Protein AF-A0A8J7XEN6-F1 (afdb_monomer)

Secondary structure (DSSP, 8-state):
----TTSS-HHHHHHHHHHHHHHSTTHHHHHHHHHHHHHHHHHHHHHHHH-S---HHHHHTHHHHHHHHHHHHHHHHHHHHHHHHHHTT--EEEEEEE-TT-GGGSEEEEEEEPTT-TTTT-HHHHHHHHHHHHHHHHHHHHHHHHHHHHTT-HHHHHHHHHHHHHHHHHHHS-SSSTT-HHHHHHHHH-EEEEEEEEEE-SSSEEEEEEEEEEEE-S-----EEEEES-EEEEEE-TTEEEEEETTEEEEEES-TT-SEEEEEEEEE-SSEEEEEETTS-EEEEETT-SB-

Structure (mmCIF, N/CA/C/O backbone):
data_AF-A0A8J7XEN6-F1
#
_entry.id   AF-A0A8J7XEN6-F1
#
loop_
_atom_site.group_PDB
_atom_site.id
_atom_site.type_symbol
_atom_site.label_atom_id
_atom_site.label_alt_id
_atom_site.label_comp_id
_atom_site.label_asym_id
_atom_site.label_entity_id
_atom_site.label_seq_id
_atom_site.pdbx_PDB_ins_code
_atom_site.Cartn_x
_atom_site.Cartn_y
_atom_site.Cartn_z
_atom_site.occupancy
_atom_site.B_iso_or_equiv
_atom_site.auth_seq_id
_atom_site.auth_comp_id
_atom_site.auth_asym_id
_atom_site.auth_atom_id
_atom_site.pdbx_PDB_model_num
ATOM 1 N N . MET A 1 1 ? -5.867 -8.235 -34.170 1.00 28.78 1 MET A N 1
ATOM 2 C CA . MET A 1 1 ? -6.145 -9.009 -32.941 1.00 28.78 1 MET A CA 1
ATOM 3 C C . MET A 1 1 ? -6.503 -8.029 -31.837 1.00 28.78 1 MET A C 1
ATOM 5 O O . MET A 1 1 ? -5.881 -6.978 -31.754 1.00 28.78 1 MET A O 1
ATOM 9 N N . ASN A 1 2 ? -7.580 -8.314 -31.103 1.00 24.89 2 ASN A N 1
ATOM 10 C CA . ASN A 1 2 ? -8.184 -7.427 -30.109 1.00 24.89 2 ASN A CA 1
ATOM 11 C C . ASN A 1 2 ? -7.253 -7.213 -28.908 1.00 24.89 2 ASN A C 1
ATOM 13 O O . ASN A 1 2 ? -6.760 -8.179 -28.338 1.00 24.89 2 ASN A O 1
ATOM 17 N N . TYR A 1 3 ? -7.074 -5.954 -28.507 1.00 29.08 3 TYR A N 1
ATOM 18 C CA . TYR A 1 3 ? -6.407 -5.564 -27.266 1.00 29.08 3 TYR A CA 1
ATOM 19 C C . TYR A 1 3 ? -7.085 -6.223 -26.063 1.00 29.08 3 TYR A C 1
ATOM 21 O O . TYR A 1 3 ? -8.196 -5.841 -25.687 1.00 29.08 3 TYR A O 1
ATOM 29 N N . THR A 1 4 ? -6.428 -7.174 -25.405 1.00 35.25 4 THR A N 1
ATOM 30 C CA . THR A 1 4 ? -6.918 -7.694 -24.127 1.00 35.25 4 THR A CA 1
ATOM 31 C C . THR A 1 4 ? -6.475 -6.802 -22.977 1.00 35.25 4 THR A C 1
ATOM 33 O O . THR A 1 4 ? -5.645 -7.172 -22.152 1.00 35.25 4 THR A O 1
ATOM 36 N N . ALA A 1 5 ? -7.204 -5.699 -22.808 1.00 33.25 5 ALA A N 1
ATOM 37 C CA . ALA A 1 5 ? -7.482 -5.090 -21.504 1.00 33.25 5 ALA A CA 1
ATOM 38 C C . ALA A 1 5 ? -8.292 -6.043 -20.573 1.00 33.25 5 ALA A C 1
ATOM 40 O O . ALA A 1 5 ? -9.168 -5.609 -19.824 1.00 33.25 5 ALA A O 1
ATOM 41 N N . GLY A 1 6 ? -8.044 -7.360 -20.640 1.00 39.09 6 GLY A N 1
ATOM 42 C CA . GLY A 1 6 ? -8.993 -8.413 -20.263 1.00 39.09 6 GLY A CA 1
ATOM 43 C C . GLY A 1 6 ? -8.400 -9.672 -19.623 1.00 39.09 6 GLY A C 1
ATOM 44 O O . GLY A 1 6 ? -9.152 -10.612 -19.393 1.00 39.09 6 GLY A O 1
ATOM 45 N N . LYS A 1 7 ? -7.102 -9.720 -19.288 1.00 53.97 7 LYS A N 1
ATOM 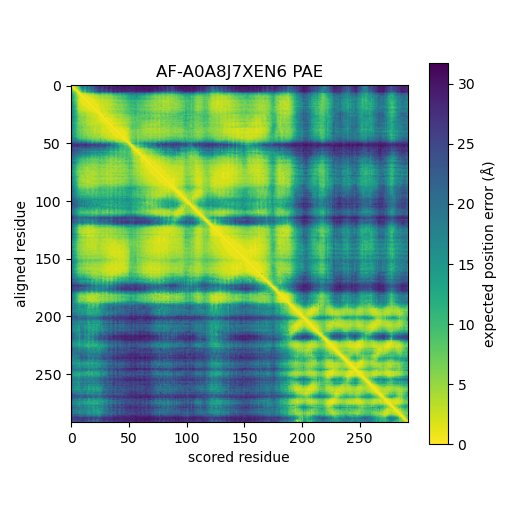46 C CA . LYS A 1 7 ? -6.521 -10.908 -18.624 1.00 53.97 7 LYS A CA 1
ATOM 47 C C . LYS A 1 7 ? -7.030 -11.104 -17.186 1.00 53.97 7 LYS A C 1
ATOM 49 O O . LYS A 1 7 ? -7.058 -12.226 -16.695 1.00 53.97 7 LYS A O 1
ATOM 54 N N . TYR A 1 8 ? -7.485 -10.031 -16.531 1.00 52.66 8 TYR A N 1
ATOM 55 C CA . TYR A 1 8 ? -7.981 -10.071 -15.156 1.00 52.66 8 TYR A CA 1
ATOM 56 C C . TYR A 1 8 ? -9.407 -9.519 -15.020 1.00 52.66 8 TYR A C 1
ATOM 58 O O . TYR A 1 8 ? -9.725 -8.472 -15.602 1.00 52.66 8 TYR A O 1
ATOM 66 N N . PRO A 1 9 ? -10.265 -10.158 -14.198 1.00 64.94 9 PRO A N 1
ATOM 67 C CA . PRO A 1 9 ? -11.570 -9.613 -13.836 1.00 64.94 9 PRO A CA 1
ATOM 68 C C . PRO A 1 9 ? -11.473 -8.167 -13.327 1.00 64.94 9 PRO A C 1
ATOM 70 O O . PRO A 1 9 ? -10.478 -7.778 -12.718 1.00 64.94 9 PRO A O 1
ATOM 73 N N . PHE A 1 10 ? -12.519 -7.359 -13.540 1.00 74.25 10 PHE A N 1
ATOM 74 C CA . PHE A 1 10 ? -12.544 -5.939 -13.144 1.00 74.25 10 PHE A CA 1
ATOM 75 C C . PHE A 1 10 ? -12.143 -5.703 -11.678 1.00 74.25 10 PHE A C 1
ATOM 77 O O . PHE A 1 10 ? -11.327 -4.832 -11.399 1.00 74.25 10 PHE A O 1
ATOM 84 N N . HIS A 1 11 ? -12.636 -6.529 -10.751 1.00 75.31 11 HIS A N 1
ATOM 85 C CA . HIS A 1 11 ? -12.302 -6.409 -9.331 1.00 75.31 11 HIS A CA 1
ATOM 86 C C . HIS A 1 11 ? -10.801 -6.594 -9.052 1.00 75.31 11 HIS A C 1
ATOM 88 O O . HIS A 1 11 ? -10.254 -5.892 -8.211 1.00 75.31 11 HIS A O 1
ATOM 94 N N . ILE A 1 12 ? -10.115 -7.477 -9.787 1.00 69.56 12 ILE A N 1
ATOM 95 C CA . ILE A 1 12 ? -8.664 -7.648 -9.658 1.00 69.56 12 ILE A CA 1
ATOM 96 C C . ILE A 1 12 ? -7.954 -6.382 -10.136 1.00 69.56 12 ILE A C 1
ATOM 98 O O . ILE A 1 12 ? -7.105 -5.875 -9.420 1.00 69.56 12 ILE A O 1
ATOM 102 N N . ARG A 1 13 ? -8.360 -5.798 -11.269 1.00 68.19 13 ARG A N 1
ATOM 103 C CA . ARG A 1 13 ? -7.800 -4.524 -11.768 1.00 68.19 13 ARG A CA 1
ATOM 104 C C . ARG A 1 13 ? -7.917 -3.378 -10.760 1.00 68.19 13 ARG A C 1
ATOM 106 O O . ARG A 1 13 ? -6.976 -2.609 -10.601 1.00 68.19 13 ARG A O 1
ATOM 113 N N . VAL A 1 14 ? -9.027 -3.304 -10.031 1.00 74.56 14 VAL A N 1
ATOM 114 C CA . VAL A 1 14 ? -9.198 -2.325 -8.946 1.00 74.56 14 VAL A CA 1
ATOM 115 C C . VAL A 1 14 ? -8.239 -2.602 -7.781 1.00 74.56 14 VAL A C 1
ATOM 117 O O . VAL A 1 14 ? -7.602 -1.675 -7.290 1.00 74.56 14 VAL A O 1
ATOM 120 N N . MET A 1 15 ? -8.079 -3.864 -7.365 1.00 76.81 15 MET A N 1
ATOM 121 C CA . MET A 1 15 ? -7.132 -4.235 -6.300 1.00 76.81 15 MET A CA 1
ATOM 122 C C . MET A 1 15 ? -5.687 -3.868 -6.653 1.00 76.81 15 MET A C 1
ATOM 124 O O . MET A 1 15 ? -4.944 -3.420 -5.786 1.00 76.81 15 MET A O 1
ATOM 128 N N . ILE A 1 16 ? -5.310 -4.023 -7.922 1.00 70.44 16 ILE A N 1
ATOM 129 C CA . ILE A 1 16 ? -3.993 -3.651 -8.450 1.00 70.44 16 ILE A CA 1
ATOM 130 C C . ILE A 1 16 ? -3.755 -2.154 -8.287 1.00 70.44 16 ILE A C 1
ATOM 132 O O . ILE A 1 16 ? -2.759 -1.753 -7.698 1.00 70.44 16 ILE A O 1
ATOM 136 N N . LEU A 1 17 ? -4.699 -1.334 -8.756 1.00 74.19 17 LEU A N 1
ATOM 137 C CA . LEU A 1 17 ? -4.600 0.119 -8.662 1.00 74.19 17 LEU A CA 1
ATOM 138 C C . LEU A 1 17 ? -4.467 0.582 -7.204 1.00 74.19 17 LEU A C 1
ATOM 140 O O . LEU A 1 17 ? -3.639 1.438 -6.898 1.00 74.19 17 LEU A O 1
ATOM 144 N N . ILE A 1 18 ? -5.252 -0.016 -6.301 1.00 77.06 18 ILE A N 1
ATOM 145 C CA . ILE A 1 18 ? -5.169 0.259 -4.862 1.00 77.06 18 ILE A CA 1
ATOM 146 C C . ILE A 1 18 ? -3.789 -0.137 -4.325 1.00 77.06 18 ILE A C 1
ATOM 148 O O . ILE A 1 18 ? -3.178 0.643 -3.601 1.00 77.06 18 ILE A O 1
ATOM 152 N N . ALA A 1 19 ? -3.279 -1.315 -4.691 1.00 74.44 19 ALA A N 1
ATOM 153 C CA . ALA A 1 19 ? -1.967 -1.780 -4.259 1.00 74.44 19 ALA A CA 1
ATOM 154 C C . ALA A 1 19 ? -0.842 -0.851 -4.729 1.00 74.44 19 ALA A C 1
ATOM 156 O O . ALA A 1 19 ? -0.047 -0.433 -3.893 1.00 74.44 19 ALA A O 1
ATOM 157 N N . SER A 1 20 ? -0.830 -0.453 -6.006 1.00 71.19 20 SER A N 1
ATOM 158 C CA . SER A 1 20 ? 0.141 0.500 -6.565 1.00 71.19 20 SER A CA 1
ATOM 159 C C . SER A 1 20 ? 0.095 1.859 -5.863 1.00 71.19 20 SER A C 1
ATOM 161 O O . SER A 1 20 ? 1.134 2.462 -5.597 1.00 71.19 20 SER A O 1
ATOM 163 N N . PHE A 1 21 ? -1.105 2.345 -5.532 1.00 73.44 21 PHE A N 1
ATOM 164 C CA . PHE A 1 21 ? -1.270 3.603 -4.807 1.00 73.44 21 PHE A CA 1
ATOM 165 C C . PHE A 1 21 ? -0.758 3.503 -3.363 1.00 73.44 21 PHE A C 1
ATOM 167 O O . PHE A 1 21 ? -0.025 4.376 -2.901 1.00 73.44 21 PHE A O 1
ATOM 174 N N . LEU A 1 22 ? -1.101 2.423 -2.655 1.00 71.94 22 LEU A N 1
ATOM 175 C CA . LEU A 1 22 ? -0.689 2.201 -1.266 1.00 71.94 22 LEU A CA 1
ATOM 176 C C . LEU A 1 22 ? 0.807 1.900 -1.127 1.00 71.94 22 LEU A C 1
ATOM 178 O O . LEU A 1 22 ? 1.404 2.298 -0.127 1.00 71.94 22 LEU A O 1
ATOM 182 N N . SER A 1 23 ? 1.418 1.226 -2.106 1.00 68.25 23 SER A N 1
ATOM 183 C CA . SER A 1 23 ? 2.850 0.918 -2.101 1.00 68.25 23 SER A CA 1
ATOM 184 C C . SER A 1 23 ? 3.728 2.105 -2.490 1.00 68.25 23 SER A C 1
ATOM 186 O O . SER A 1 23 ? 4.937 2.073 -2.264 1.00 68.25 23 SER A O 1
ATOM 188 N N . HIS A 1 24 ? 3.152 3.161 -3.070 1.00 67.81 24 HIS A N 1
ATOM 189 C CA . HIS A 1 24 ? 3.907 4.350 -3.436 1.00 67.81 24 HIS A CA 1
ATOM 190 C C . HIS A 1 24 ? 4.358 5.117 -2.176 1.00 67.81 24 HIS A C 1
ATOM 192 O O . HIS A 1 24 ? 3.522 5.455 -1.330 1.00 67.81 24 HIS A O 1
ATOM 198 N N . PRO A 1 25 ? 5.646 5.491 -2.048 1.00 61.53 25 PRO A N 1
ATOM 199 C CA . PRO A 1 25 ? 6.197 6.068 -0.816 1.00 61.53 25 PRO A CA 1
ATOM 200 C C . PRO A 1 25 ? 5.550 7.400 -0.418 1.00 61.53 25 PRO A C 1
ATOM 202 O O . PRO A 1 25 ? 5.494 7.727 0.767 1.00 61.53 25 PRO A O 1
ATOM 205 N N . VAL A 1 26 ? 5.058 8.170 -1.392 1.00 69.19 26 VAL A N 1
ATOM 206 C CA . VAL A 1 26 ? 4.361 9.444 -1.150 1.00 69.19 26 VAL A CA 1
ATOM 207 C C . VAL A 1 26 ? 2.870 9.223 -0.873 1.00 69.19 26 VAL A C 1
ATOM 209 O O . VAL A 1 26 ? 2.361 9.690 0.144 1.00 69.19 26 VAL A O 1
ATOM 212 N N . TYR A 1 27 ? 2.164 8.490 -1.740 1.00 70.62 27 TYR A N 1
ATOM 213 C CA . TYR A 1 27 ? 0.709 8.341 -1.662 1.00 70.62 27 TYR A CA 1
ATOM 214 C C . TYR A 1 27 ? 0.273 7.439 -0.504 1.00 70.62 27 TYR A C 1
ATOM 216 O O . TYR A 1 27 ? -0.699 7.758 0.183 1.00 70.62 27 TYR A O 1
ATOM 224 N N . GLY A 1 28 ? 1.032 6.380 -0.202 1.00 70.38 28 GLY A N 1
ATOM 225 C CA . GLY A 1 28 ? 0.811 5.548 0.981 1.00 70.38 28 GLY A CA 1
ATOM 226 C C . GLY A 1 28 ? 0.937 6.353 2.280 1.00 70.38 28 GLY A C 1
ATOM 227 O O . GLY A 1 28 ? 0.066 6.274 3.150 1.00 70.38 28 GLY A O 1
ATOM 228 N N . LYS A 1 29 ? 1.957 7.221 2.380 1.00 69.44 29 LYS A N 1
ATOM 229 C CA . LYS A 1 29 ? 2.122 8.138 3.523 1.00 69.44 29 LYS A CA 1
ATOM 230 C C . LYS A 1 29 ? 0.986 9.152 3.615 1.00 69.44 29 LYS A C 1
ATOM 232 O O . LYS A 1 29 ? 0.424 9.314 4.695 1.00 69.44 29 LYS A O 1
ATOM 237 N N . ALA A 1 30 ? 0.629 9.800 2.505 1.00 76.06 30 ALA A N 1
ATOM 238 C CA . ALA A 1 30 ? -0.476 10.757 2.460 1.00 76.06 30 ALA A CA 1
ATOM 239 C C . ALA A 1 30 ? -1.800 10.114 2.906 1.00 76.06 30 ALA A C 1
ATOM 241 O O . ALA A 1 30 ? -2.519 10.682 3.725 1.00 76.06 30 ALA A O 1
ATOM 242 N N . THR A 1 31 ? -2.076 8.891 2.446 1.00 80.06 31 THR A N 1
ATOM 243 C CA . THR A 1 31 ? -3.252 8.114 2.864 1.00 80.06 31 THR A CA 1
ATOM 244 C C . THR A 1 31 ? -3.238 7.849 4.366 1.00 80.06 31 THR A C 1
ATOM 246 O O . THR A 1 31 ? -4.235 8.097 5.037 1.00 80.06 31 THR A O 1
ATOM 249 N N . GLY A 1 32 ? -2.099 7.414 4.919 1.00 74.56 32 GLY A N 1
ATOM 250 C CA . GLY A 1 32 ? -1.947 7.217 6.363 1.00 74.56 32 GLY A CA 1
ATOM 251 C C . GLY A 1 32 ? -2.201 8.495 7.170 1.00 74.56 32 GLY A C 1
ATOM 252 O O . GLY A 1 32 ? -2.937 8.468 8.155 1.00 74.56 32 GLY A O 1
ATOM 253 N N . VAL A 1 33 ? -1.668 9.633 6.711 1.00 81.00 33 VAL A N 1
ATOM 254 C CA . VAL A 1 33 ? -1.898 10.942 7.344 1.00 81.00 33 VAL A CA 1
ATOM 255 C C . VAL A 1 33 ? -3.375 11.323 7.311 1.00 81.00 33 VAL A C 1
ATOM 257 O O . VAL A 1 33 ? -3.893 11.785 8.322 1.00 81.00 33 VAL A O 1
ATOM 260 N N . LEU A 1 34 ? -4.077 11.100 6.199 1.00 84.94 34 LEU A N 1
ATOM 261 C CA . LEU A 1 34 ? -5.511 11.393 6.097 1.00 84.94 34 LEU A CA 1
ATOM 262 C C . LEU A 1 34 ? -6.348 10.506 7.029 1.00 84.94 34 LEU A C 1
ATOM 264 O O . LEU A 1 34 ? -7.201 11.020 7.757 1.00 84.94 34 LEU A O 1
ATOM 268 N N . LEU A 1 35 ? -6.063 9.199 7.055 1.00 84.19 35 LEU A N 1
ATOM 269 C CA . LEU A 1 35 ? -6.773 8.218 7.886 1.00 84.19 35 LEU A CA 1
ATOM 270 C C . LEU A 1 35 ? -6.621 8.478 9.391 1.00 84.19 35 LEU A C 1
ATOM 272 O O . LEU A 1 35 ? -7.474 8.057 10.171 1.00 84.19 35 LEU A O 1
ATOM 276 N N . MET A 1 36 ? -5.568 9.183 9.808 1.00 85.56 36 MET A N 1
ATOM 277 C CA . MET A 1 36 ? -5.379 9.616 11.196 1.00 85.56 36 MET A CA 1
ATOM 278 C C . MET A 1 36 ? -5.836 11.051 11.450 1.00 85.56 36 MET A C 1
ATOM 280 O O . MET A 1 36 ? -6.483 11.328 12.460 1.00 85.56 36 MET A O 1
ATOM 284 N N . GLY A 1 37 ? -5.493 11.966 10.546 1.00 83.19 37 GLY A N 1
ATOM 285 C CA . GLY A 1 37 ? -5.682 13.401 10.712 1.00 83.19 37 GLY A CA 1
ATOM 286 C C . GLY A 1 37 ? -7.151 13.803 10.745 1.00 83.19 37 GLY A C 1
ATOM 287 O O . GLY A 1 37 ? -7.520 14.659 11.551 1.00 83.19 37 GLY A O 1
ATOM 288 N N . ILE A 1 38 ? -8.003 13.158 9.939 1.00 88.69 38 ILE A N 1
ATOM 289 C CA . ILE A 1 38 ? -9.445 13.438 9.936 1.00 88.69 38 ILE A CA 1
ATOM 290 C C . ILE A 1 38 ? -10.084 13.001 11.268 1.00 88.69 38 ILE A C 1
ATOM 292 O O . ILE A 1 38 ? -10.643 13.869 11.943 1.00 88.69 38 ILE A O 1
ATOM 296 N N . PRO A 1 39 ? -9.965 11.734 11.726 1.00 87.38 39 PRO A N 1
ATOM 297 C CA . PRO A 1 39 ? -10.495 11.340 13.032 1.00 87.38 39 PRO A CA 1
ATOM 298 C C . PRO A 1 39 ? -9.934 12.148 14.201 1.00 87.38 39 PRO A C 1
ATOM 300 O O . PRO A 1 39 ? -10.686 12.502 15.107 1.00 87.38 39 PRO A O 1
ATOM 303 N N . LEU A 1 40 ? -8.639 12.487 14.171 1.00 86.81 40 LEU A N 1
ATOM 304 C CA . LEU A 1 40 ? -8.020 13.327 15.195 1.00 86.81 40 LEU A CA 1
ATOM 305 C C . LEU A 1 40 ? -8.653 14.722 15.229 1.00 86.81 40 LEU A C 1
ATOM 307 O O . LEU A 1 40 ? -9.001 15.207 16.301 1.00 86.81 40 LEU A O 1
ATOM 311 N N . SER A 1 41 ? -8.849 15.345 14.066 1.00 87.75 41 SER A N 1
ATOM 312 C CA . SER A 1 41 ? -9.494 16.659 13.956 1.00 87.75 41 SER A CA 1
ATOM 313 C C . SER A 1 41 ? -10.928 16.630 14.489 1.00 87.75 41 SER A C 1
ATOM 315 O O . SER A 1 41 ? 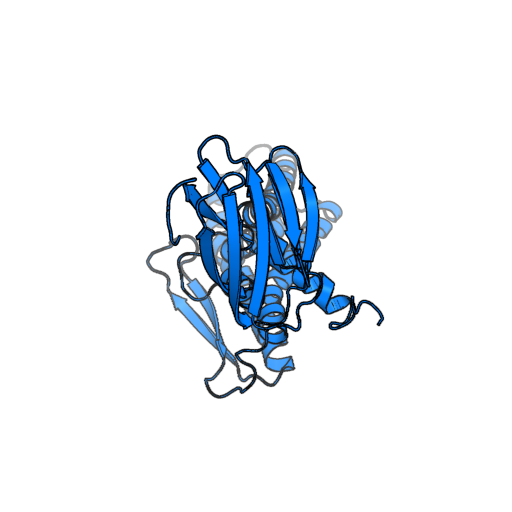-11.307 17.498 15.275 1.00 87.75 41 SER A O 1
ATOM 317 N N . VAL A 1 42 ? -11.706 15.602 14.127 1.00 84.62 42 VAL A N 1
ATOM 318 C CA . VAL A 1 42 ? -13.080 15.421 14.626 1.00 84.62 42 VAL A CA 1
ATOM 319 C C . VAL A 1 42 ? -13.084 15.199 16.139 1.00 84.62 42 VAL A C 1
ATOM 321 O O . VAL A 1 42 ? -13.862 15.833 16.849 1.00 84.62 42 VAL A O 1
ATOM 324 N N . MET A 1 43 ? -12.184 14.358 16.652 1.00 84.31 43 MET A N 1
ATOM 325 C CA . MET A 1 43 ? -12.041 14.112 18.085 1.00 84.31 43 MET A CA 1
ATOM 326 C C . MET A 1 43 ? -11.689 15.397 18.845 1.00 84.31 43 MET A C 1
ATOM 328 O O . MET A 1 43 ? -12.332 15.698 19.845 1.00 84.31 43 MET A O 1
ATOM 332 N N . LEU A 1 44 ? -10.698 16.167 18.381 1.00 83.12 44 LEU A N 1
ATOM 333 C CA . LEU A 1 44 ? -10.287 17.421 19.020 1.00 83.12 44 LEU A CA 1
ATOM 334 C C . LEU A 1 44 ? -11.421 18.444 19.017 1.00 83.12 44 LEU A C 1
ATOM 336 O O . LEU A 1 44 ? -11.687 19.051 20.052 1.00 83.12 44 LEU A O 1
ATOM 340 N N . PHE A 1 45 ? -12.131 18.585 17.896 1.00 84.44 45 PHE A N 1
ATOM 341 C CA . PHE A 1 45 ? -13.307 19.445 17.818 1.00 84.44 45 PHE A CA 1
ATOM 342 C C . PHE A 1 45 ? -14.369 19.031 18.843 1.00 84.44 45 PHE A C 1
ATOM 344 O O . PHE A 1 45 ? -14.836 19.877 19.606 1.00 84.44 45 PHE A O 1
ATOM 351 N N . GLN A 1 46 ? -14.699 17.737 18.915 1.00 80.38 46 GLN A N 1
ATOM 352 C CA . GLN A 1 46 ? -15.677 17.190 19.862 1.00 80.38 46 GLN A CA 1
ATOM 353 C C . GLN A 1 46 ? -15.234 17.358 21.323 1.00 80.38 46 GLN A C 1
ATOM 355 O O . GLN A 1 46 ? -16.054 17.679 22.178 1.00 80.38 46 GLN A O 1
ATOM 360 N N . ILE A 1 47 ? -13.943 17.195 21.628 1.00 75.19 47 ILE A N 1
ATOM 361 C CA . ILE A 1 47 ? -13.393 17.414 22.975 1.00 75.19 47 ILE A CA 1
ATOM 362 C C . ILE A 1 47 ? -13.493 18.891 23.367 1.00 75.19 47 ILE A C 1
ATOM 364 O O . ILE A 1 47 ? -13.985 19.192 24.454 1.00 75.19 47 ILE A O 1
ATOM 368 N N . VAL A 1 48 ? -13.064 19.806 22.491 1.00 74.50 48 VAL A N 1
ATOM 369 C CA . VAL A 1 48 ? -13.101 21.259 22.743 1.00 74.50 48 VAL A CA 1
ATOM 370 C C . VAL A 1 48 ? -14.534 21.749 22.932 1.00 74.50 48 VAL A C 1
ATOM 372 O O . VAL A 1 48 ? -14.794 22.560 23.814 1.00 74.50 48 VAL A O 1
ATOM 375 N N . SER A 1 49 ? -15.479 21.226 22.153 1.00 72.75 49 SER A N 1
ATOM 376 C CA . SER A 1 49 ? -16.896 21.576 22.293 1.00 72.75 49 SER A CA 1
ATOM 377 C C . SER A 1 49 ? -17.571 20.945 23.519 1.00 72.75 49 SER A C 1
ATOM 379 O O . SER A 1 49 ? -18.620 21.430 23.936 1.00 72.75 49 SER A O 1
ATOM 381 N N . SER A 1 50 ? -16.970 19.919 24.136 1.00 65.88 50 SER A N 1
ATOM 382 C CA . SER A 1 50 ? -17.568 19.184 25.264 1.00 65.88 50 SER A CA 1
ATOM 383 C C . SER A 1 50 ? -16.971 19.504 26.641 1.00 65.88 50 SER A C 1
ATOM 385 O O . SER A 1 50 ? -17.592 19.166 27.649 1.00 65.88 50 SER A O 1
ATOM 387 N N . PHE A 1 51 ? -15.787 20.125 26.737 1.00 60.06 51 PHE A N 1
ATOM 388 C CA . PHE A 1 51 ? -15.104 20.330 28.024 1.00 60.06 51 PHE A CA 1
ATOM 389 C C . PHE A 1 51 ? -14.622 21.766 28.250 1.00 60.06 51 PHE A C 1
ATOM 391 O O . PHE A 1 51 ? -13.870 22.319 27.458 1.00 60.06 51 PHE A O 1
ATOM 398 N N . SER A 1 52 ? -14.952 22.318 29.421 1.00 53.34 52 SER A N 1
ATOM 399 C CA . SER A 1 52 ? -14.415 23.584 29.936 1.00 53.34 52 SER A CA 1
ATOM 400 C C . SER A 1 52 ? -13.098 23.433 30.719 1.00 53.34 52 SER A C 1
ATOM 402 O O . SER A 1 52 ? -12.470 24.439 31.030 1.00 53.34 52 SER A O 1
ATOM 404 N N . THR A 1 53 ? -12.638 22.210 31.035 1.00 53.56 53 THR A N 1
ATOM 405 C CA . THR A 1 53 ? -11.253 21.894 31.475 1.00 53.56 53 THR A CA 1
ATOM 406 C C . THR A 1 53 ? -11.063 20.371 31.630 1.00 53.56 53 THR A C 1
ATOM 408 O O . THR A 1 53 ? -11.812 19.736 32.377 1.00 53.56 53 THR A O 1
ATOM 411 N N . PRO A 1 54 ? -10.082 19.732 30.965 1.00 56.53 54 PRO A N 1
ATOM 412 C CA . PRO A 1 54 ? -9.786 18.316 31.189 1.00 56.53 54 PRO A CA 1
ATOM 413 C C . PRO A 1 54 ? -8.980 18.114 32.486 1.00 56.53 54 PRO A C 1
ATOM 415 O O . PRO A 1 54 ? -7.930 18.723 32.676 1.00 56.53 54 PRO A O 1
ATOM 418 N N . SER A 1 55 ? -9.446 17.241 33.388 1.00 61.91 55 SER A N 1
ATOM 419 C CA . SER A 1 55 ? -8.715 16.889 34.615 1.00 61.91 55 SER A CA 1
ATOM 420 C C . SER A 1 55 ? -7.559 15.917 34.329 1.00 61.91 55 SER A C 1
ATOM 422 O O . SER A 1 55 ? -7.715 14.966 33.563 1.00 61.91 55 SER A O 1
ATOM 424 N N . LEU A 1 56 ? -6.412 16.101 34.997 1.00 59.00 56 LEU A N 1
ATOM 425 C CA . LEU A 1 56 ? -5.198 15.274 34.845 1.00 59.00 56 LEU A CA 1
ATOM 426 C C . LEU A 1 56 ? -5.461 13.761 35.005 1.00 59.00 56 LEU A C 1
ATOM 428 O O . LEU A 1 56 ? -4.888 12.940 34.295 1.00 59.00 56 LEU A O 1
ATOM 432 N N . SER A 1 57 ? -6.388 13.385 35.890 1.00 61.88 57 SER A N 1
ATOM 433 C CA . SER A 1 57 ? -6.810 11.994 36.107 1.00 61.88 57 SER A CA 1
ATOM 434 C C . SER A 1 57 ? -7.454 11.337 34.878 1.00 61.88 57 SER A C 1
ATOM 436 O O . SER A 1 57 ? -7.276 10.141 34.663 1.00 61.88 57 SER A O 1
ATOM 438 N N . ARG A 1 58 ? -8.165 12.103 34.039 1.00 62.91 58 ARG A N 1
ATOM 439 C CA . ARG A 1 58 ? -8.774 11.598 32.794 1.00 62.91 58 ARG A CA 1
ATOM 440 C C . ARG A 1 58 ? -7.728 11.396 31.700 1.00 62.91 58 ARG A C 1
ATOM 442 O O . ARG A 1 58 ? -7.859 10.463 30.920 1.00 62.91 58 ARG A O 1
ATOM 449 N N . LEU A 1 59 ? -6.673 12.213 31.695 1.00 61.38 59 LEU A N 1
ATOM 450 C CA . LEU A 1 59 ? -5.512 12.069 30.808 1.00 61.38 59 LEU A CA 1
ATOM 451 C C . LEU A 1 59 ? -4.716 10.787 31.096 1.00 61.38 59 LEU A C 1
ATOM 453 O O . LEU A 1 59 ? -4.289 10.115 30.164 1.00 61.38 59 LEU A O 1
ATOM 457 N N . LEU A 1 60 ? -4.572 10.395 32.365 1.00 63.53 60 LEU A N 1
ATOM 458 C CA . LEU A 1 60 ? -3.849 9.169 32.734 1.00 63.53 60 LEU A CA 1
ATOM 459 C C . LEU A 1 60 ? -4.572 7.880 32.307 1.00 63.53 60 LEU A C 1
ATOM 461 O O . LEU A 1 60 ? -3.914 6.886 32.008 1.00 63.53 60 LEU A O 1
ATOM 465 N N . LEU A 1 61 ? -5.906 7.898 32.211 1.00 69.69 61 LEU A N 1
ATOM 466 C CA . LEU A 1 61 ? -6.693 6.776 31.682 1.00 69.69 61 LEU A CA 1
ATOM 467 C C . LEU A 1 61 ? -6.585 6.634 30.156 1.00 69.69 61 LEU A C 1
ATOM 469 O O . LEU A 1 61 ? -6.886 5.563 29.632 1.00 69.69 61 LEU A O 1
ATOM 473 N N . VAL A 1 62 ? -6.129 7.669 29.441 1.00 70.25 62 VAL A N 1
ATOM 474 C CA . VAL A 1 62 ? -5.955 7.610 27.982 1.00 70.25 62 VAL A CA 1
ATOM 475 C C . VAL A 1 62 ? -4.920 6.556 27.621 1.00 70.25 62 VAL A C 1
ATOM 477 O O . VAL A 1 62 ? -5.201 5.738 26.762 1.00 70.25 62 VAL A O 1
ATOM 480 N N . ILE A 1 63 ? -3.789 6.499 28.330 1.00 71.25 63 ILE A N 1
ATOM 481 C CA . ILE A 1 63 ? -2.663 5.605 28.019 1.00 71.25 63 ILE A CA 1
ATOM 482 C C . ILE A 1 63 ? -3.079 4.119 27.949 1.00 71.25 63 ILE A C 1
ATOM 484 O O . ILE A 1 63 ? -2.898 3.515 26.890 1.00 71.25 63 ILE A O 1
ATOM 488 N N . PRO A 1 64 ? -3.659 3.495 28.998 1.00 76.12 64 PRO A N 1
ATOM 489 C CA . PRO A 1 64 ? -4.059 2.087 28.924 1.00 76.12 64 PRO A CA 1
ATOM 490 C C . PRO A 1 64 ? -5.153 1.840 27.876 1.00 76.12 64 PRO A C 1
ATOM 492 O O . PRO A 1 64 ? -5.149 0.798 27.223 1.00 76.12 64 PRO A O 1
ATOM 495 N N . VAL A 1 65 ? -6.052 2.807 27.655 1.00 76.56 65 VAL A N 1
ATOM 496 C CA . VAL A 1 65 ? -7.086 2.714 26.614 1.00 76.56 65 VAL A CA 1
ATOM 497 C C . VAL A 1 65 ? -6.472 2.832 25.211 1.00 76.56 65 VAL A C 1
ATOM 499 O O . VAL A 1 65 ? -6.904 2.124 24.304 1.00 76.56 65 VAL A O 1
ATOM 502 N N . THR A 1 66 ? -5.436 3.658 25.017 1.00 79.25 66 THR A N 1
ATOM 503 C CA . THR A 1 66 ? -4.642 3.723 23.779 1.00 79.25 66 THR A CA 1
ATOM 504 C C . THR A 1 66 ? -4.003 2.379 23.496 1.00 79.25 66 THR A C 1
ATOM 506 O O . THR A 1 66 ? -4.215 1.836 22.419 1.00 79.25 66 THR A O 1
ATOM 509 N N . TYR A 1 67 ? -3.275 1.810 24.459 1.00 77.25 67 TYR A N 1
ATOM 510 C CA . TYR A 1 67 ? -2.600 0.527 24.261 1.00 77.25 67 TYR A CA 1
ATOM 511 C C . TYR A 1 67 ? -3.590 -0.608 23.987 1.00 77.25 67 TYR A C 1
ATOM 513 O O . TYR A 1 67 ? -3.387 -1.373 23.046 1.00 77.25 67 TYR A O 1
ATOM 521 N N . GLY A 1 68 ? -4.691 -0.686 24.744 1.00 80.81 68 GLY A N 1
ATOM 522 C CA . GLY A 1 68 ? -5.745 -1.673 24.496 1.00 80.81 68 GLY A CA 1
ATOM 523 C C . GLY A 1 68 ? -6.399 -1.505 23.121 1.00 80.81 68 GLY A C 1
ATOM 524 O O . GLY A 1 68 ? -6.631 -2.488 22.419 1.00 80.81 68 GLY A O 1
ATOM 525 N N . GLY A 1 69 ? -6.645 -0.263 22.700 1.00 80.94 69 GLY A N 1
ATOM 526 C CA . GLY A 1 69 ? -7.222 0.045 21.394 1.00 80.94 69 GLY A CA 1
ATOM 527 C C . GLY A 1 69 ? -6.276 -0.222 20.220 1.00 80.94 69 GLY A C 1
ATOM 528 O O . GLY A 1 69 ? -6.716 -0.762 19.208 1.00 80.94 69 GLY A O 1
ATOM 529 N N . LEU A 1 70 ? -4.981 0.082 20.360 1.00 78.19 70 LEU A N 1
ATOM 530 C CA . LEU A 1 70 ? -3.950 -0.259 19.372 1.00 78.19 70 LEU A CA 1
ATOM 531 C C . LEU A 1 70 ? -3.794 -1.773 19.231 1.00 78.19 70 LEU A C 1
ATOM 533 O O . LEU A 1 70 ? -3.737 -2.279 18.113 1.00 78.19 70 LEU A O 1
ATOM 537 N N . PHE A 1 71 ? -3.791 -2.500 20.351 1.00 80.75 71 PHE A N 1
ATOM 538 C CA . PHE A 1 71 ? -3.762 -3.959 20.339 1.00 80.75 71 PHE A CA 1
ATOM 539 C C . PHE A 1 71 ? -4.993 -4.539 19.634 1.00 80.75 71 PHE A C 1
ATOM 541 O O . PHE A 1 71 ? -4.859 -5.421 18.790 1.00 80.75 71 PHE A O 1
ATOM 548 N N . LEU A 1 72 ? -6.189 -4.017 19.928 1.00 83.56 72 LEU A N 1
ATOM 549 C CA . LEU A 1 72 ? -7.420 -4.438 19.262 1.00 83.56 72 LEU A CA 1
ATOM 550 C C . LEU A 1 72 ? -7.398 -4.122 17.757 1.00 83.56 72 LEU A C 1
ATOM 552 O O . LEU A 1 72 ? -7.826 -4.953 16.960 1.00 83.56 72 LEU A O 1
ATOM 556 N N . ALA A 1 73 ? -6.881 -2.958 17.356 1.00 81.31 73 ALA A N 1
ATOM 557 C CA . ALA A 1 73 ? -6.712 -2.602 15.947 1.00 81.31 73 ALA A CA 1
ATOM 558 C C . ALA A 1 73 ? -5.753 -3.567 15.230 1.00 81.31 73 ALA A C 1
ATOM 560 O O . ALA A 1 73 ? -6.090 -4.097 14.175 1.00 81.31 73 ALA A O 1
ATOM 561 N N . ALA A 1 74 ? -4.597 -3.863 15.832 1.00 78.62 74 ALA A N 1
ATOM 562 C CA . ALA A 1 74 ? -3.648 -4.839 15.297 1.00 78.62 74 ALA A CA 1
ATOM 563 C C . ALA A 1 74 ? -4.249 -6.256 15.235 1.00 78.62 74 ALA A C 1
ATOM 565 O O . ALA A 1 74 ? -4.050 -6.972 14.258 1.00 78.62 74 ALA A O 1
ATOM 566 N N . PHE A 1 75 ? -5.040 -6.651 16.238 1.00 83.69 75 PHE A N 1
ATOM 567 C CA . PHE A 1 75 ? -5.745 -7.934 16.242 1.00 83.69 75 PHE A CA 1
ATOM 568 C C . PHE A 1 75 ? -6.718 -8.055 15.072 1.00 83.69 75 PHE A C 1
ATOM 570 O O . PHE A 1 75 ? -6.685 -9.039 14.339 1.00 83.69 75 PHE A O 1
ATOM 577 N N . LEU A 1 76 ? -7.593 -7.061 14.897 1.00 86.94 76 LEU A N 1
ATOM 578 C CA . LEU A 1 76 ? -8.618 -7.080 13.854 1.00 86.94 76 LEU A CA 1
ATOM 579 C C . LEU A 1 76 ? -8.001 -7.009 12.454 1.00 86.94 76 LEU A C 1
ATOM 581 O O . LEU A 1 76 ? -8.445 -7.734 11.564 1.00 86.94 76 LEU A O 1
ATOM 585 N N . HIS A 1 77 ? -6.941 -6.216 12.289 1.00 86.06 77 HIS A N 1
ATOM 586 C CA . HIS A 1 77 ? -6.116 -6.192 11.085 1.00 86.06 77 HIS A CA 1
ATOM 587 C C . HIS A 1 77 ? -5.616 -7.598 10.715 1.00 86.06 77 HIS A C 1
ATOM 589 O O . HIS A 1 77 ? -5.877 -8.092 9.618 1.00 86.06 77 HIS A O 1
ATOM 595 N N . GLU A 1 78 ? -4.967 -8.285 11.658 1.00 83.19 78 GLU A N 1
ATOM 596 C CA . GLU A 1 78 ? -4.446 -9.638 11.445 1.00 83.19 78 GLU A CA 1
ATOM 597 C C . GLU A 1 78 ? -5.553 -10.673 11.224 1.00 83.19 78 GLU A C 1
ATOM 599 O O . GLU A 1 78 ? -5.409 -11.575 10.398 1.00 83.19 78 GLU A O 1
ATOM 604 N N . MET A 1 79 ? -6.704 -10.534 11.890 1.00 84.50 79 MET A N 1
ATOM 605 C CA . MET A 1 79 ? -7.867 -11.383 11.615 1.00 84.50 79 MET A CA 1
ATOM 606 C C . MET A 1 79 ? -8.362 -11.226 10.171 1.00 84.50 79 MET A C 1
ATOM 608 O O . MET A 1 79 ? -8.793 -12.216 9.575 1.00 84.50 79 MET A O 1
ATOM 612 N N . GLY A 1 80 ? -8.248 -10.033 9.579 1.00 86.19 80 GLY A N 1
ATOM 613 C CA . GLY A 1 80 ? -8.508 -9.811 8.154 1.00 86.19 80 GLY A CA 1
ATOM 614 C C . GLY A 1 80 ? -7.652 -10.714 7.265 1.00 86.19 80 GLY A C 1
ATOM 615 O O . GLY A 1 80 ? -8.184 -11.423 6.404 1.00 86.19 80 GLY A O 1
ATOM 616 N N . HIS A 1 81 ? -6.346 -10.763 7.539 1.00 84.62 81 HIS A N 1
ATOM 617 C CA . HIS A 1 81 ? -5.409 -11.666 6.862 1.00 84.62 81 HIS A CA 1
ATOM 618 C C . HIS A 1 81 ? -5.783 -13.133 7.065 1.00 84.62 81 HIS A C 1
ATOM 620 O O . HIS A 1 81 ? -5.880 -13.885 6.094 1.00 84.62 81 HIS A O 1
ATOM 626 N N . VAL A 1 82 ? -6.069 -13.546 8.304 1.00 85.50 82 VAL A N 1
ATOM 627 C CA . VAL A 1 82 ? -6.472 -14.925 8.630 1.00 85.50 82 VAL A CA 1
ATOM 628 C C . VAL A 1 82 ? -7.701 -15.363 7.834 1.00 85.50 82 VAL A C 1
ATOM 630 O O . VAL A 1 82 ? -7.699 -16.461 7.273 1.00 85.50 82 VAL A O 1
ATOM 633 N N . VAL A 1 83 ? -8.746 -14.533 7.778 1.00 87.69 83 VAL A N 1
ATOM 634 C CA . VAL A 1 83 ? -10.002 -14.862 7.084 1.00 87.69 83 VAL A CA 1
ATOM 635 C C . VAL A 1 83 ? -9.754 -15.090 5.596 1.00 87.69 83 VAL A C 1
ATOM 637 O O . VAL A 1 83 ? -10.178 -16.112 5.050 1.00 87.69 83 VAL A O 1
ATOM 640 N N . VAL A 1 84 ? -9.025 -14.184 4.943 1.00 86.62 84 VAL A N 1
ATOM 641 C CA . VAL A 1 84 ? -8.741 -14.294 3.507 1.00 86.62 84 VAL A CA 1
ATOM 642 C C . VAL A 1 84 ? -7.835 -15.486 3.209 1.00 86.62 84 VAL A C 1
ATOM 644 O O . VAL A 1 84 ? -8.143 -16.269 2.309 1.00 86.62 84 VAL A O 1
ATOM 647 N N . LEU A 1 85 ? -6.784 -15.700 3.998 1.00 83.12 85 LEU A N 1
ATOM 648 C CA . LEU A 1 85 ? -5.877 -16.836 3.827 1.00 83.12 85 LEU A CA 1
ATOM 649 C C . LEU A 1 85 ? -6.596 -18.182 4.008 1.00 83.12 85 LEU A C 1
ATOM 651 O O . LEU A 1 85 ? -6.437 -19.081 3.182 1.00 83.12 85 LEU A O 1
ATOM 655 N N . ARG A 1 86 ? -7.454 -18.317 5.028 1.00 85.19 86 ARG A N 1
ATOM 656 C CA . ARG A 1 86 ? -8.260 -19.534 5.230 1.00 85.19 86 ARG A CA 1
ATOM 657 C C . ARG A 1 86 ? -9.262 -19.762 4.103 1.00 85.19 86 ARG A C 1
ATOM 659 O O . ARG A 1 86 ? -9.452 -20.904 3.696 1.00 85.19 86 ARG A O 1
ATOM 666 N N . SER A 1 87 ? -9.856 -18.697 3.556 1.00 85.75 87 SER A N 1
ATOM 667 C CA . SER A 1 87 ? -10.755 -18.799 2.393 1.00 85.75 87 SER A CA 1
ATOM 668 C C . SER A 1 87 ? -10.056 -19.333 1.134 1.00 85.75 87 SER A C 1
ATOM 670 O O . SER A 1 87 ? -10.710 -19.856 0.236 1.00 85.75 87 SER A O 1
ATOM 672 N N . MET A 1 88 ? -8.724 -19.241 1.085 1.00 80.75 88 MET A N 1
ATOM 673 C CA . MET A 1 88 ? -7.877 -19.763 0.009 1.00 80.75 88 MET A CA 1
ATOM 674 C C . MET A 1 88 ? -7.289 -21.147 0.308 1.00 80.75 88 MET A C 1
ATOM 676 O O . MET A 1 88 ? -6.437 -21.615 -0.444 1.00 80.75 88 MET A O 1
ATOM 680 N N . GLY A 1 89 ? -7.711 -21.795 1.399 1.00 80.44 89 GLY A N 1
ATOM 681 C CA . GLY A 1 89 ? -7.222 -23.115 1.804 1.00 80.44 89 GLY A CA 1
ATOM 682 C C . GLY A 1 89 ? -5.942 -23.098 2.644 1.00 80.44 89 GLY A C 1
ATOM 683 O O . GLY A 1 89 ? -5.466 -24.160 3.045 1.00 80.44 89 GLY A O 1
ATOM 684 N N . CYS A 1 90 ? -5.392 -21.925 2.972 1.00 79.25 90 CYS A N 1
ATOM 685 C CA . CYS A 1 90 ? -4.158 -21.846 3.745 1.00 79.25 90 CYS A CA 1
ATOM 686 C C . CYS A 1 90 ? -4.393 -22.149 5.229 1.00 79.25 90 CYS A C 1
ATOM 688 O O . CYS A 1 90 ? -5.299 -21.606 5.869 1.00 79.25 90 CYS A O 1
ATOM 690 N N . LYS A 1 91 ? -3.508 -22.964 5.812 1.00 81.62 91 LYS A N 1
ATOM 691 C CA . LYS A 1 91 ? -3.407 -23.113 7.266 1.00 81.62 91 LYS A CA 1
ATOM 692 C C . LYS A 1 91 ? -2.625 -21.929 7.824 1.00 81.62 91 LYS A C 1
ATOM 694 O O . LYS A 1 91 ? -1.488 -21.696 7.424 1.00 81.62 91 LYS A O 1
ATOM 699 N N . THR A 1 92 ? -3.240 -21.191 8.741 1.00 81.44 92 THR A N 1
ATOM 700 C CA . THR A 1 92 ? -2.645 -20.000 9.351 1.00 81.44 92 THR A CA 1
ATOM 701 C C . THR A 1 92 ? -2.374 -20.206 10.834 1.00 81.44 92 THR A C 1
ATOM 703 O O . THR A 1 92 ? -3.167 -20.840 11.538 1.00 81.44 92 THR A O 1
ATOM 706 N N . LYS A 1 93 ? -1.280 -19.621 11.320 1.00 82.06 93 LYS A N 1
ATOM 707 C CA . LYS A 1 93 ? -0.942 -19.520 12.740 1.00 82.06 93 LYS A CA 1
ATOM 708 C C . LYS A 1 93 ? -0.725 -18.049 13.074 1.00 82.06 93 LYS A C 1
ATOM 710 O O . LYS A 1 93 ? 0.135 -17.405 12.489 1.00 82.06 93 LYS A O 1
ATOM 715 N N . THR A 1 94 ? -1.500 -17.513 14.009 1.00 79.31 94 THR A N 1
ATOM 716 C CA . THR A 1 94 ? -1.282 -16.149 14.503 1.00 79.31 94 THR A CA 1
ATOM 717 C C . THR A 1 94 ? -0.288 -16.202 15.657 1.00 79.31 94 THR A C 1
ATOM 719 O O . THR A 1 94 ? -0.494 -16.940 16.621 1.00 79.31 94 THR A O 1
ATOM 722 N N . GLN A 1 95 ? 0.799 -15.447 15.547 1.00 77.19 95 GLN A N 1
ATOM 723 C CA . GLN A 1 95 ? 1.815 -15.292 16.577 1.00 77.19 95 GLN A CA 1
ATOM 724 C C . GLN A 1 95 ? 1.744 -13.892 17.184 1.00 77.19 95 GLN A C 1
ATOM 726 O O . GLN A 1 95 ? 1.540 -12.904 16.480 1.00 77.19 95 GLN A O 1
ATOM 731 N N . LEU A 1 96 ? 1.933 -13.816 18.499 1.00 76.88 96 LEU A N 1
ATOM 732 C CA . LEU A 1 96 ? 2.145 -12.561 19.207 1.00 76.88 96 LEU A CA 1
ATOM 733 C C . LEU A 1 96 ? 3.654 -12.321 19.298 1.00 76.88 96 LEU A C 1
ATOM 735 O O . LEU A 1 96 ? 4.368 -13.075 19.956 1.00 76.88 96 LEU A O 1
ATOM 739 N N . LEU A 1 97 ? 4.132 -11.285 18.623 1.00 70.12 97 LEU A N 1
ATOM 740 C CA . LEU A 1 97 ? 5.524 -10.865 18.605 1.00 70.12 97 LEU A CA 1
ATOM 741 C C . LEU A 1 97 ? 5.720 -9.704 19.575 1.00 70.12 97 LEU A C 1
ATOM 743 O O . LEU A 1 97 ? 4.975 -8.724 19.560 1.00 70.12 97 LEU A O 1
ATOM 747 N N . TYR A 1 98 ? 6.755 -9.802 20.400 1.00 67.62 98 TYR A N 1
ATOM 748 C CA . TYR A 1 98 ? 7.140 -8.724 21.299 1.00 67.62 98 TYR A CA 1
ATOM 749 C C . TYR A 1 98 ? 8.224 -7.867 20.640 1.00 67.62 98 TYR A C 1
ATOM 751 O O . TYR A 1 98 ? 9.296 -8.374 20.300 1.00 67.62 98 TYR A O 1
ATOM 759 N N . ASN A 1 99 ? 7.961 -6.573 20.452 1.00 65.50 99 ASN A N 1
ATOM 760 C CA . ASN A 1 99 ? 8.878 -5.666 19.767 1.00 65.50 99 ASN A CA 1
ATOM 761 C C . ASN A 1 99 ? 9.563 -4.710 20.752 1.00 65.50 99 ASN A C 1
ATOM 763 O O . ASN A 1 99 ? 9.070 -3.620 21.038 1.00 65.50 99 ASN A O 1
ATOM 767 N N . TYR A 1 100 ? 10.745 -5.101 21.236 1.00 58.53 100 TYR A N 1
ATOM 768 C CA . TYR A 1 100 ? 11.545 -4.290 22.166 1.00 58.53 100 TYR A CA 1
ATOM 769 C C . TYR A 1 100 ? 12.021 -2.949 21.578 1.00 58.53 100 TYR A C 1
ATOM 771 O O . TYR A 1 100 ? 12.388 -2.056 22.337 1.00 58.53 100 TYR A O 1
ATOM 779 N N . HIS A 1 101 ? 12.014 -2.788 20.251 1.00 58.31 101 HIS A N 1
ATOM 780 C CA . HIS A 1 101 ? 12.568 -1.609 19.579 1.00 58.31 101 HIS A CA 1
ATOM 781 C C . HIS A 1 101 ? 11.529 -0.515 19.300 1.00 58.31 101 HIS A C 1
ATOM 783 O O . HIS A 1 101 ? 11.910 0.608 18.975 1.00 58.31 101 HIS A O 1
ATOM 789 N N . ASN A 1 102 ? 10.228 -0.812 19.417 1.00 59.56 102 ASN A N 1
ATOM 790 C CA . ASN A 1 102 ? 9.168 0.169 19.192 1.00 59.56 102 ASN A CA 1
ATOM 791 C C . ASN A 1 102 ? 8.188 0.199 20.378 1.00 59.56 102 ASN A C 1
ATOM 793 O O . ASN A 1 102 ? 7.253 -0.603 20.414 1.00 59.56 102 ASN A O 1
ATOM 797 N N . PRO A 1 103 ? 8.354 1.135 21.333 1.00 58.16 103 PRO A N 1
ATOM 798 C CA . PRO A 1 103 ? 7.525 1.180 22.536 1.00 58.16 103 PRO A CA 1
ATOM 799 C C . PRO A 1 103 ? 6.046 1.468 22.240 1.00 58.16 103 PRO A C 1
ATOM 801 O O . PRO A 1 103 ? 5.190 1.070 23.021 1.00 58.16 103 PRO A O 1
ATOM 804 N N . LEU A 1 104 ? 5.723 2.095 21.101 1.00 59.44 104 LEU A N 1
ATOM 805 C CA . LEU A 1 104 ? 4.339 2.376 20.696 1.00 59.44 104 LEU A CA 1
ATOM 806 C C . LEU A 1 104 ? 3.591 1.121 20.213 1.00 59.44 104 LEU A C 1
ATOM 808 O O . LEU A 1 104 ? 2.363 1.099 20.218 1.00 59.44 104 LEU A O 1
ATOM 812 N N . LEU A 1 105 ? 4.321 0.080 19.805 1.00 61.59 105 LEU A N 1
ATOM 813 C CA . LEU A 1 105 ? 3.796 -1.192 19.298 1.00 61.59 105 LEU A CA 1
ATOM 814 C C . LEU A 1 105 ? 4.514 -2.356 19.989 1.00 61.59 105 LEU A C 1
ATOM 816 O O . LEU A 1 105 ? 5.063 -3.248 19.343 1.00 61.59 105 LEU A O 1
ATOM 820 N N . LEU A 1 106 ? 4.522 -2.320 21.325 1.00 56.09 106 LEU A N 1
ATOM 821 C CA . LEU A 1 106 ? 5.194 -3.308 22.174 1.00 56.09 106 LEU A CA 1
ATOM 822 C C . LEU A 1 106 ? 4.772 -4.749 21.834 1.00 56.09 106 LEU A C 1
ATOM 824 O O . LEU A 1 106 ? 5.587 -5.669 21.841 1.00 56.09 106 LEU A O 1
ATOM 828 N N . PHE A 1 107 ? 3.493 -4.914 21.498 1.00 61.84 107 PHE A N 1
ATOM 829 C CA . PHE A 1 107 ? 2.903 -6.155 21.028 1.00 61.84 107 PHE A CA 1
ATOM 830 C C . PHE A 1 107 ? 2.491 -5.988 19.570 1.00 61.84 107 PHE A C 1
ATOM 832 O O . PHE A 1 107 ? 1.640 -5.157 19.252 1.00 61.84 107 PHE A O 1
ATOM 839 N N . ASN A 1 108 ? 3.078 -6.797 18.697 1.00 65.94 108 ASN A N 1
ATOM 840 C CA . ASN A 1 108 ? 2.661 -6.930 17.313 1.00 65.94 108 ASN A CA 1
ATOM 841 C C . ASN A 1 108 ? 2.033 -8.312 17.127 1.00 65.94 108 ASN A C 1
ATOM 843 O O . ASN A 1 108 ? 2.509 -9.286 17.704 1.00 65.94 108 ASN A O 1
ATOM 847 N N . MET A 1 109 ? 0.973 -8.422 16.339 1.00 71.69 109 MET A N 1
ATOM 848 C CA . MET A 1 109 ? 0.451 -9.727 15.946 1.00 71.69 109 MET A CA 1
ATOM 849 C C . MET A 1 109 ? 0.808 -9.988 14.504 1.00 71.69 109 MET A C 1
ATOM 851 O O . MET A 1 109 ? 0.877 -9.068 13.698 1.00 71.69 109 MET A O 1
ATOM 855 N N . ARG A 1 110 ? 1.083 -11.251 14.201 1.00 74.50 110 ARG A N 1
ATOM 856 C CA . ARG A 1 110 ? 1.479 -11.642 12.864 1.00 74.50 110 ARG A CA 1
ATOM 857 C C . ARG A 1 110 ? 0.883 -12.978 12.491 1.00 74.50 110 ARG A C 1
ATOM 859 O O . ARG A 1 110 ? 1.013 -13.961 13.217 1.00 74.50 110 ARG A O 1
ATOM 866 N N . THR A 1 111 ? 0.260 -13.014 11.329 1.00 76.75 111 THR A N 1
ATOM 867 C CA . THR A 1 111 ? -0.269 -14.233 10.739 1.00 76.75 111 THR A CA 1
ATOM 868 C C . THR A 1 111 ? 0.798 -14.882 9.871 1.00 76.75 111 THR A C 1
ATOM 870 O O . THR A 1 111 ? 1.182 -14.371 8.819 1.00 76.75 111 THR A O 1
ATOM 873 N N . GLU A 1 112 ? 1.276 -16.035 10.319 1.00 74.19 112 GLU A N 1
ATOM 874 C CA . GLU A 1 112 ? 2.132 -16.923 9.546 1.00 74.19 112 GLU A CA 1
ATOM 875 C C . GLU A 1 112 ? 1.286 -17.936 8.780 1.00 74.19 112 GLU A C 1
ATOM 877 O O . GLU A 1 112 ? 0.225 -18.378 9.238 1.00 74.19 112 GLU A O 1
ATOM 882 N N . ILE A 1 113 ? 1.773 -18.320 7.607 1.00 71.25 113 ILE A N 1
ATOM 883 C CA . ILE A 1 113 ? 1.187 -19.390 6.808 1.00 71.25 113 ILE A CA 1
ATOM 884 C C . ILE A 1 113 ? 2.062 -20.624 7.027 1.00 71.25 113 ILE A C 1
ATOM 886 O O . ILE A 1 113 ? 3.281 -20.516 6.938 1.00 71.25 113 ILE A O 1
ATOM 890 N N . ALA A 1 114 ? 1.462 -21.774 7.337 1.00 68.50 114 ALA A N 1
ATOM 891 C CA . ALA A 1 114 ? 2.218 -23.020 7.466 1.00 68.50 114 ALA A CA 1
ATOM 892 C C . ALA A 1 114 ? 2.880 -23.371 6.117 1.00 68.50 114 ALA A C 1
ATOM 894 O O . ALA A 1 114 ? 2.220 -23.245 5.086 1.00 68.50 114 ALA A O 1
ATOM 895 N N . GLU A 1 115 ? 4.149 -23.796 6.140 1.00 56.28 115 GLU A N 1
ATOM 896 C CA . GLU A 1 115 ? 5.109 -23.828 5.011 1.00 56.28 115 GLU A CA 1
ATOM 897 C C . GLU A 1 115 ? 4.757 -24.712 3.788 1.00 56.28 115 GLU A C 1
ATOM 899 O O . GLU A 1 115 ? 5.549 -24.808 2.857 1.00 56.28 115 GLU A O 1
ATOM 904 N N . ASP A 1 116 ? 3.551 -25.273 3.692 1.00 54.84 116 ASP A N 1
ATOM 905 C CA . ASP A 1 116 ? 3.214 -26.301 2.695 1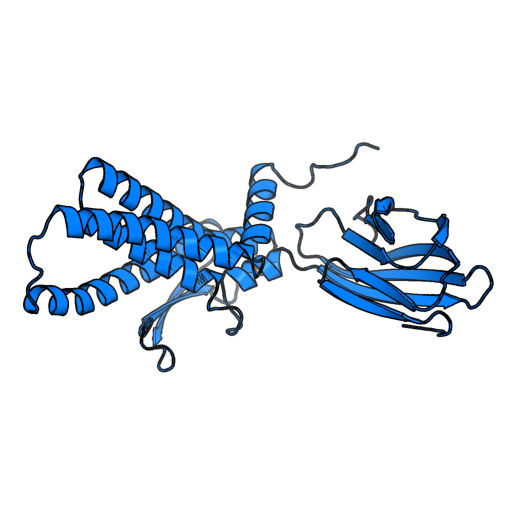.00 54.84 116 ASP A CA 1
ATOM 906 C C . ASP A 1 116 ? 2.152 -25.881 1.653 1.00 54.84 116 ASP A C 1
ATOM 908 O O . ASP A 1 116 ? 1.514 -26.745 1.044 1.00 54.84 116 ASP A O 1
ATOM 912 N N . HIS A 1 117 ? 1.888 -24.583 1.427 1.00 54.34 117 HIS A N 1
ATOM 913 C CA . HIS A 1 117 ? 0.817 -24.179 0.499 1.00 54.34 117 HIS A CA 1
ATOM 914 C C . HIS A 1 117 ? 1.333 -23.808 -0.913 1.00 54.34 117 HIS A C 1
ATOM 916 O O . HIS A 1 117 ? 2.007 -22.796 -1.079 1.00 54.34 117 HIS A O 1
ATOM 922 N N . PRO A 1 118 ? 0.938 -24.500 -2.001 1.00 50.03 118 PRO A N 1
ATOM 923 C CA . PRO A 1 118 ? 1.468 -24.266 -3.359 1.00 50.03 118 PRO A CA 1
ATOM 924 C C . PRO A 1 118 ? 1.148 -22.880 -3.969 1.00 50.03 118 PRO A C 1
ATOM 926 O O . PRO A 1 118 ? 1.544 -22.582 -5.091 1.00 50.03 118 PRO A O 1
ATOM 929 N N . VAL A 1 119 ? 0.428 -22.014 -3.247 1.00 53.72 119 VAL A N 1
ATOM 930 C CA . VAL A 1 119 ? -0.122 -20.732 -3.729 1.00 53.72 119 VAL A CA 1
ATOM 931 C C . VAL A 1 119 ? 0.731 -19.515 -3.316 1.00 53.72 119 VAL A C 1
ATOM 933 O O . VAL A 1 119 ? 0.440 -18.394 -3.738 1.00 53.72 119 VAL A O 1
ATOM 936 N N . HIS A 1 120 ? 1.816 -19.712 -2.550 1.00 53.66 120 HIS A N 1
ATOM 937 C CA . HIS A 1 120 ? 2.646 -18.639 -1.968 1.00 53.66 120 HIS A CA 1
ATOM 938 C C . HIS A 1 120 ? 3.225 -17.614 -2.965 1.00 53.66 120 HIS A C 1
ATOM 940 O O . HIS A 1 120 ? 3.624 -16.526 -2.553 1.00 53.66 120 HIS A O 1
ATOM 946 N N . SER A 1 121 ? 3.263 -17.922 -4.263 1.00 57.22 121 SER A N 1
ATOM 947 C CA . SER A 1 121 ? 3.886 -17.084 -5.295 1.00 57.22 121 SER A CA 1
ATOM 948 C C . SER A 1 121 ? 2.910 -16.379 -6.244 1.00 57.22 121 SER A C 1
ATOM 950 O O . SER A 1 121 ? 3.348 -15.529 -7.020 1.00 57.22 121 SER A O 1
ATOM 952 N N . SER A 1 122 ? 1.604 -16.677 -6.207 1.00 67.69 122 SER A N 1
ATOM 953 C CA . SER A 1 122 ? 0.664 -16.051 -7.153 1.00 67.69 122 SER A CA 1
ATOM 954 C C . SER A 1 122 ? 0.361 -14.593 -6.772 1.00 67.69 122 SER A C 1
ATOM 956 O O . SER A 1 122 ? 0.062 -14.287 -5.618 1.00 67.69 122 SER A O 1
ATOM 958 N N . ALA A 1 123 ? 0.392 -13.665 -7.734 1.00 65.75 123 ALA A N 1
ATOM 959 C CA . ALA A 1 123 ? 0.154 -12.245 -7.446 1.00 65.75 123 ALA A CA 1
ATOM 960 C C . ALA A 1 123 ? -1.249 -11.980 -6.876 1.00 65.75 123 ALA A C 1
ATOM 962 O O . ALA A 1 123 ? -1.417 -11.132 -6.008 1.00 65.75 123 ALA A O 1
ATOM 963 N N . THR A 1 124 ? -2.265 -12.739 -7.304 1.00 71.50 124 THR A N 1
ATOM 964 C CA . THR A 1 124 ? -3.628 -12.632 -6.757 1.00 71.50 124 THR A CA 1
ATOM 965 C C . THR A 1 124 ? -3.681 -12.989 -5.273 1.00 71.50 124 THR A C 1
ATOM 967 O O . THR A 1 124 ? -4.408 -12.347 -4.516 1.00 71.50 124 THR A O 1
ATOM 970 N N . PHE A 1 125 ? -2.905 -13.989 -4.851 1.00 77.50 125 PHE A N 1
ATOM 971 C CA . PHE A 1 125 ? -2.766 -14.350 -3.446 1.00 77.50 125 PHE A CA 1
ATOM 972 C C . PHE A 1 125 ? -2.080 -13.236 -2.655 1.00 77.50 125 PHE A C 1
ATOM 974 O O . PHE A 1 125 ? -2.615 -12.792 -1.641 1.00 77.50 125 PHE A O 1
ATOM 981 N N . LEU A 1 126 ? -0.947 -12.734 -3.156 1.00 75.75 126 LEU A N 1
ATOM 982 C CA . LEU A 1 126 ? -0.185 -11.667 -2.503 1.00 75.75 126 LEU A CA 1
ATOM 983 C C . LEU A 1 126 ? -0.986 -10.363 -2.399 1.00 75.75 126 LEU A C 1
ATOM 985 O O . LEU A 1 126 ? -0.989 -9.745 -1.339 1.00 75.75 126 LEU A O 1
ATOM 989 N N . LEU A 1 127 ? -1.739 -9.988 -3.439 1.00 77.00 127 LEU A N 1
ATOM 990 C CA . LEU A 1 127 ? -2.635 -8.831 -3.400 1.00 77.00 127 LEU A CA 1
ATOM 991 C C . LEU A 1 127 ? -3.744 -8.984 -2.369 1.00 77.00 127 LEU A C 1
ATOM 993 O O . LEU A 1 127 ? -3.992 -8.078 -1.579 1.00 77.00 127 LEU A O 1
ATOM 997 N N . ARG A 1 128 ? -4.450 -10.117 -2.400 1.00 81.69 128 ARG A N 1
ATOM 998 C CA . ARG A 1 128 ? -5.573 -10.346 -1.490 1.00 81.69 128 ARG A CA 1
ATOM 999 C C . ARG A 1 128 ? -5.100 -10.412 -0.042 1.00 81.69 128 ARG A C 1
ATOM 1001 O O . ARG A 1 128 ? -5.783 -9.860 0.809 1.00 81.69 128 ARG A O 1
ATOM 1008 N N . ARG A 1 129 ? -3.931 -11.013 0.205 1.00 81.56 129 ARG A N 1
ATOM 1009 C CA . ARG A 1 129 ? -3.256 -10.991 1.504 1.00 81.56 129 ARG A CA 1
ATOM 1010 C C . ARG A 1 129 ? -2.883 -9.562 1.899 1.00 81.56 129 ARG A C 1
ATOM 1012 O O . ARG A 1 129 ? -3.382 -9.074 2.895 1.00 81.56 129 ARG A O 1
ATOM 1019 N N . GLY A 1 130 ? -2.073 -8.854 1.115 1.00 78.12 130 GLY A N 1
ATOM 1020 C CA . GLY A 1 130 ? -1.605 -7.517 1.497 1.00 78.12 130 GLY A CA 1
ATOM 1021 C C . GLY A 1 130 ? -2.735 -6.494 1.690 1.00 78.12 130 GLY A C 1
ATOM 1022 O O . GLY A 1 130 ? -2.618 -5.600 2.519 1.00 78.12 130 GLY A O 1
ATOM 1023 N N . LEU A 1 131 ? -3.860 -6.636 0.976 1.00 85.62 131 LEU A N 1
ATOM 1024 C CA . LEU A 1 131 ? -5.011 -5.739 1.118 1.00 85.62 131 LEU A CA 1
ATOM 1025 C C . LEU A 1 131 ? -5.964 -6.125 2.253 1.00 85.62 131 LEU A C 1
ATOM 1027 O O . LEU A 1 131 ? -6.722 -5.263 2.693 1.00 85.62 131 LEU A O 1
ATOM 1031 N N . SER A 1 132 ? -5.977 -7.375 2.728 1.00 86.69 132 SER A N 1
ATOM 1032 C CA . SER A 1 132 ? -7.031 -7.831 3.642 1.00 86.69 132 SER A CA 1
ATOM 1033 C C . SER A 1 132 ? -6.997 -7.153 5.008 1.00 86.69 132 SER A C 1
ATOM 1035 O O . SER A 1 132 ? -8.029 -6.648 5.451 1.00 86.69 132 SER A O 1
ATOM 1037 N N . GLY A 1 133 ? -5.830 -7.067 5.647 1.00 83.38 133 GLY A N 1
ATOM 1038 C CA . GLY A 1 133 ? -5.684 -6.358 6.921 1.00 83.38 133 GLY A CA 1
ATOM 1039 C C . GLY A 1 133 ? -5.891 -4.849 6.784 1.00 83.38 133 GLY A C 1
ATOM 1040 O O . GLY A 1 133 ? -6.586 -4.233 7.597 1.00 83.38 133 GLY A O 1
ATOM 1041 N N . ILE A 1 134 ? -5.374 -4.250 5.704 1.00 83.62 134 ILE A N 1
ATOM 1042 C CA . ILE A 1 134 ? -5.563 -2.821 5.404 1.00 83.62 134 ILE A CA 1
ATOM 1043 C C . ILE A 1 134 ? -7.054 -2.495 5.225 1.00 83.62 134 ILE A C 1
ATOM 1045 O O . ILE A 1 134 ? -7.552 -1.528 5.804 1.00 83.62 134 ILE A O 1
ATOM 1049 N N . ALA A 1 135 ? -7.788 -3.312 4.466 1.00 86.69 135 ALA A N 1
ATOM 1050 C CA . ALA A 1 135 ? -9.206 -3.097 4.198 1.00 86.69 135 ALA A CA 1
ATOM 1051 C C . ALA A 1 135 ? -10.059 -3.159 5.473 1.00 86.69 135 ALA A C 1
ATOM 1053 O O . ALA A 1 135 ? -10.964 -2.339 5.629 1.00 86.69 135 ALA A O 1
ATOM 1054 N N . VAL A 1 136 ? -9.760 -4.082 6.399 1.00 89.38 136 VAL A N 1
ATOM 1055 C CA . VAL A 1 136 ? -10.470 -4.177 7.686 1.00 89.38 136 VAL A CA 1
ATOM 1056 C C . VAL A 1 136 ? -10.296 -2.899 8.502 1.00 89.38 136 VAL A C 1
ATOM 1058 O O . VAL A 1 136 ? -11.290 -2.325 8.948 1.00 89.38 136 VAL A O 1
ATOM 1061 N N . ASN A 1 137 ? -9.066 -2.402 8.648 1.00 87.62 137 ASN A N 1
ATOM 1062 C CA . ASN A 1 137 ? -8.842 -1.188 9.432 1.00 87.62 137 ASN A CA 1
ATOM 1063 C C . ASN A 1 137 ? -9.444 0.057 8.771 1.00 87.62 137 ASN A C 1
ATOM 1065 O O . ASN A 1 137 ? -10.000 0.895 9.478 1.00 87.62 137 ASN A O 1
ATOM 1069 N N . ILE A 1 138 ? -9.386 0.178 7.438 1.00 87.75 138 ILE A N 1
ATOM 1070 C CA . ILE A 1 138 ? -10.046 1.280 6.720 1.00 87.75 138 ILE A CA 1
ATOM 1071 C C . ILE A 1 138 ? -11.562 1.217 6.930 1.00 87.75 138 ILE A C 1
ATOM 1073 O O . ILE A 1 138 ? -12.175 2.235 7.249 1.00 87.75 138 ILE A O 1
ATOM 1077 N N . LEU A 1 139 ? -12.172 0.034 6.807 1.00 91.19 139 LEU A N 1
ATOM 1078 C CA . LEU A 1 139 ? -13.610 -0.141 7.012 1.00 91.19 139 LEU A CA 1
ATOM 1079 C C . LEU A 1 139 ? -14.025 0.248 8.436 1.00 91.19 139 LEU A C 1
ATOM 1081 O O . LEU A 1 139 ? -15.002 0.974 8.613 1.00 91.19 139 LEU A O 1
ATOM 1085 N N . LEU A 1 140 ? -13.268 -0.191 9.444 1.00 91.94 140 LEU A N 1
ATOM 1086 C CA . LEU A 1 140 ? -13.523 0.157 10.842 1.00 91.94 140 LEU A CA 1
ATOM 1087 C C . LEU A 1 140 ? -13.282 1.644 11.120 1.00 91.94 140 LEU A C 1
ATOM 1089 O O . LEU A 1 140 ? -14.065 2.253 11.842 1.00 91.94 140 LEU A O 1
ATOM 1093 N N . ASN A 1 141 ? -12.246 2.247 10.532 1.00 91.88 141 ASN A N 1
ATOM 1094 C CA . ASN A 1 141 ? -11.980 3.682 10.634 1.00 91.88 141 ASN A CA 1
ATOM 1095 C C . ASN A 1 141 ? -13.160 4.499 10.091 1.00 91.88 141 ASN A C 1
ATOM 1097 O O . ASN A 1 141 ? -13.690 5.344 10.811 1.00 91.88 141 ASN A O 1
ATOM 1101 N N . VAL A 1 142 ? -13.620 4.191 8.873 1.00 92.50 142 VAL A N 1
ATOM 1102 C CA . VAL A 1 142 ? -14.766 4.864 8.243 1.00 92.50 142 VAL A CA 1
ATOM 1103 C C . VAL A 1 142 ? -16.039 4.653 9.059 1.00 92.50 142 VAL A C 1
ATOM 1105 O O . VAL A 1 142 ? -16.763 5.614 9.312 1.00 92.50 142 VAL A O 1
ATOM 1108 N N . LEU A 1 143 ? -16.300 3.423 9.513 1.00 94.50 143 LEU A N 1
ATOM 1109 C CA . LEU A 1 143 ? -17.467 3.110 10.333 1.00 94.50 143 LEU A CA 1
ATOM 111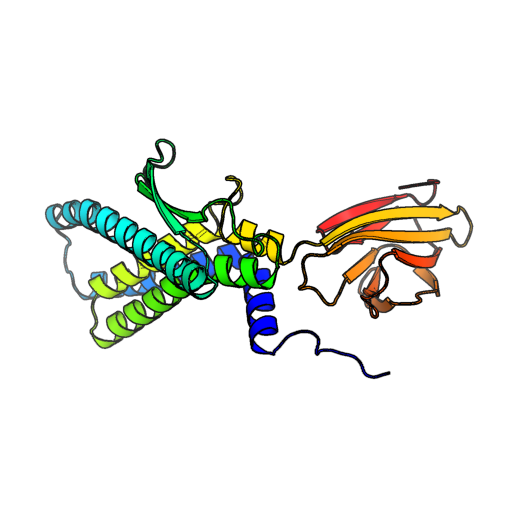0 C C . LEU A 1 143 ? -17.452 3.900 11.645 1.00 94.50 143 LEU A C 1
ATOM 1112 O O . LEU A 1 143 ? -18.424 4.582 11.960 1.00 94.50 143 LEU A O 1
ATOM 1116 N N . PHE A 1 144 ? -16.356 3.848 12.402 1.00 93.44 144 PHE A N 1
ATOM 1117 C CA . PHE A 1 144 ? -16.250 4.563 13.670 1.00 93.44 144 PHE A CA 1
ATOM 1118 C C . PHE A 1 144 ? -16.311 6.076 13.487 1.00 93.44 144 PHE A C 1
ATOM 1120 O O . PHE A 1 144 ? -16.953 6.737 14.296 1.00 93.44 144 PHE A O 1
ATOM 1127 N N . LEU A 1 145 ? -15.725 6.619 12.419 1.00 93.69 145 LEU A N 1
ATOM 1128 C CA . LEU A 1 145 ? -15.805 8.042 12.099 1.00 93.69 145 LEU A CA 1
ATOM 1129 C C . LEU A 1 145 ? -17.235 8.467 11.728 1.00 93.69 145 LEU A C 1
ATOM 1131 O O . LEU A 1 145 ? -17.720 9.498 12.184 1.00 93.69 145 LEU A O 1
ATOM 1135 N N . ALA A 1 146 ? -17.949 7.665 10.937 1.00 94.00 146 ALA A N 1
ATOM 1136 C CA . ALA A 1 146 ? -19.341 7.950 10.596 1.00 94.00 146 ALA A CA 1
ATOM 1137 C C . ALA A 1 146 ? -20.241 7.914 11.842 1.00 94.00 146 ALA A C 1
ATOM 1139 O O . ALA A 1 146 ? -21.031 8.831 12.075 1.00 94.00 146 ALA A O 1
ATOM 1140 N N . LEU A 1 147 ? -20.081 6.885 12.682 1.00 91.69 147 LEU A N 1
ATOM 1141 C CA . LEU A 1 147 ? -20.818 6.765 13.939 1.00 91.69 147 LEU A CA 1
ATOM 1142 C C . LEU A 1 147 ? -20.431 7.869 14.929 1.00 91.69 147 LEU A C 1
ATOM 1144 O O . LEU A 1 147 ? -21.283 8.334 15.684 1.00 91.69 147 LEU A O 1
ATOM 1148 N N . SER A 1 148 ? -19.176 8.321 14.931 1.00 92.38 148 SER A N 1
ATOM 1149 C CA . SER A 1 148 ? -18.741 9.399 15.812 1.00 92.38 148 SER A CA 1
ATOM 1150 C C . SER A 1 148 ? -19.362 10.737 15.450 1.00 92.38 148 SER A C 1
ATOM 1152 O O . SER A 1 148 ? -19.700 11.496 16.356 1.00 92.38 148 SER A O 1
ATOM 1154 N N . ILE A 1 149 ? -19.551 11.011 14.158 1.00 89.75 149 ILE A N 1
ATOM 1155 C CA . ILE A 1 149 ? -20.268 12.194 13.678 1.00 89.75 149 ILE A CA 1
ATOM 1156 C C . ILE A 1 149 ? -21.753 12.069 14.031 1.00 89.75 149 ILE A C 1
ATOM 1158 O O . ILE A 1 149 ? -22.310 12.979 14.640 1.00 89.75 149 ILE A O 1
ATOM 1162 N N . TYR A 1 150 ? -22.378 10.927 13.725 1.00 92.12 150 TYR A N 1
ATOM 1163 C CA . TYR A 1 150 ? -23.808 10.706 13.964 1.00 92.12 150 TYR A CA 1
ATOM 1164 C C . TYR A 1 150 ? -24.187 10.792 15.452 1.00 92.12 150 TYR A C 1
ATOM 1166 O O . TYR A 1 150 ? -25.138 11.479 15.814 1.00 92.12 150 TYR A O 1
ATOM 1174 N N . TYR A 1 151 ? -23.421 10.136 16.327 1.00 87.69 151 TYR A N 1
ATOM 1175 C CA . TYR A 1 151 ? -23.661 10.134 17.774 1.00 87.69 151 TYR A CA 1
ATOM 1176 C C . TYR A 1 151 ? -22.910 11.239 18.526 1.00 87.69 151 TYR A C 1
ATOM 1178 O O . TYR A 1 151 ? -22.977 11.281 19.753 1.00 87.69 151 TYR A O 1
ATOM 1186 N N . SER A 1 152 ? -22.174 12.110 17.826 1.00 84.94 152 SER A N 1
ATOM 1187 C CA . SER A 1 152 ? -21.337 13.158 18.434 1.00 84.94 152 SER A CA 1
ATOM 1188 C C . SER A 1 152 ? -20.399 12.630 19.537 1.00 84.94 152 SER A C 1
ATOM 1190 O O . SER A 1 152 ? -20.260 13.227 20.602 1.00 84.94 152 SER A O 1
ATOM 1192 N N . SER A 1 153 ? -19.761 11.479 19.301 1.00 81.50 153 SER A N 1
ATOM 1193 C CA . SER A 1 153 ? -18.965 10.767 20.309 1.00 81.50 153 SER A CA 1
ATOM 1194 C C . SER A 1 153 ? -17.462 10.862 20.047 1.00 81.50 153 SER A C 1
ATOM 1196 O O . SER A 1 153 ? -16.930 10.196 19.156 1.00 81.50 153 SER A O 1
ATOM 1198 N N . ALA A 1 154 ? -16.753 11.605 20.904 1.00 81.62 154 ALA A N 1
ATOM 1199 C CA . ALA A 1 154 ? -15.290 11.711 20.868 1.00 81.62 154 ALA A CA 1
ATOM 1200 C C . ALA A 1 154 ? -14.590 10.352 21.028 1.00 81.62 154 ALA A C 1
ATOM 1202 O O . ALA A 1 154 ? -13.538 10.125 20.434 1.00 81.62 154 ALA A O 1
ATOM 1203 N N . PHE A 1 155 ? -15.185 9.423 21.784 1.00 84.06 155 PHE A N 1
ATOM 1204 C CA . PHE A 1 155 ? -14.644 8.075 21.952 1.00 84.06 155 PHE A CA 1
ATOM 1205 C C . PHE A 1 155 ? -14.677 7.272 20.644 1.00 84.06 155 PHE A C 1
ATOM 1207 O O . PHE A 1 155 ? -13.711 6.587 20.324 1.00 84.06 155 PHE A O 1
ATOM 1214 N N . LEU A 1 156 ? -15.744 7.391 19.846 1.00 85.50 156 LEU A N 1
ATOM 1215 C CA . LEU A 1 156 ? -15.812 6.736 18.536 1.00 85.50 156 LEU A CA 1
ATOM 1216 C C . LEU A 1 156 ? -14.811 7.357 17.547 1.00 85.50 156 LEU A C 1
ATOM 1218 O O . LEU A 1 156 ? -14.130 6.622 16.837 1.00 85.50 156 LEU A O 1
ATOM 1222 N N . SER A 1 157 ? -14.634 8.683 17.564 1.00 86.19 157 SER A N 1
ATOM 1223 C CA . SER A 1 157 ? -13.586 9.358 16.774 1.00 86.19 157 SER A CA 1
ATOM 1224 C C . SER A 1 157 ? -12.185 8.902 17.187 1.00 86.19 157 SER A C 1
ATOM 1226 O O . SER A 1 157 ? -11.306 8.722 16.347 1.00 86.19 157 SER A O 1
ATOM 1228 N N . TYR A 1 158 ? -11.984 8.659 18.481 1.00 86.44 158 TYR A N 1
ATOM 1229 C CA . TYR A 1 158 ? -10.745 8.115 19.013 1.00 86.44 158 TYR A CA 1
ATOM 1230 C C . TYR A 1 158 ? -10.506 6.661 18.577 1.00 86.44 158 TYR A C 1
ATOM 1232 O O . TYR A 1 158 ? -9.405 6.327 18.149 1.00 86.44 158 TYR A O 1
ATOM 1240 N N . LEU A 1 159 ? -11.529 5.799 18.590 1.00 87.81 159 LEU A N 1
ATOM 1241 C CA . LEU A 1 159 ? -11.415 4.449 18.026 1.00 87.81 159 LEU A CA 1
ATOM 1242 C C . LEU A 1 159 ? -11.091 4.492 16.527 1.00 87.81 159 LEU A C 1
ATOM 1244 O O . LEU A 1 159 ? -10.216 3.750 16.086 1.00 87.81 159 LEU A O 1
ATOM 1248 N N . ALA A 1 160 ? -11.721 5.388 15.758 1.00 89.19 160 ALA A N 1
ATOM 1249 C CA . ALA A 1 160 ? -11.380 5.607 14.352 1.00 89.19 160 ALA A CA 1
ATOM 1250 C C . ALA A 1 160 ? -9.905 6.009 14.194 1.00 89.19 160 ALA A C 1
ATOM 1252 O O . ALA A 1 160 ? -9.186 5.402 13.399 1.00 89.19 160 ALA A O 1
ATOM 1253 N N . PHE A 1 161 ? -9.423 6.956 15.007 1.00 88.75 161 PHE A N 1
ATOM 1254 C CA . PHE A 1 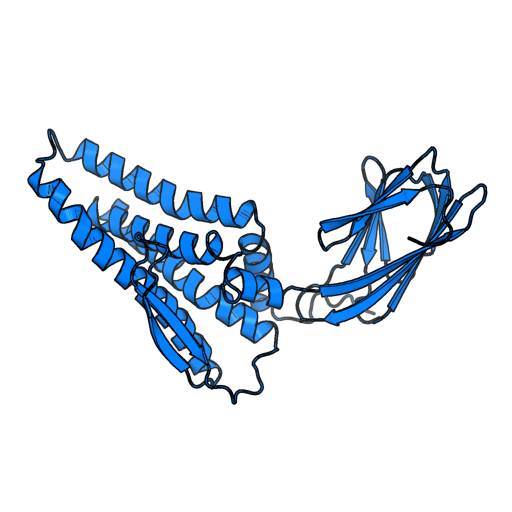161 ? -8.015 7.356 15.038 1.00 88.75 161 PHE A CA 1
ATOM 1255 C C . PHE A 1 161 ? -7.077 6.162 15.277 1.00 88.75 161 PHE A C 1
ATOM 1257 O O . PHE A 1 161 ? -6.114 5.998 14.530 1.00 88.75 161 PHE A O 1
ATOM 1264 N N . LEU A 1 162 ? -7.379 5.288 16.244 1.00 86.75 162 LEU A N 1
ATOM 1265 C CA . LEU A 1 162 ? -6.567 4.096 16.526 1.00 86.75 162 LEU A CA 1
ATOM 1266 C C . LEU A 1 162 ? -6.533 3.111 15.342 1.00 86.75 162 LEU A C 1
ATOM 1268 O O . LEU A 1 162 ? -5.473 2.562 15.041 1.00 86.75 162 LEU A O 1
ATOM 1272 N N . GLN A 1 163 ? -7.647 2.930 14.621 1.00 87.81 163 GLN A N 1
ATOM 1273 C CA . GLN A 1 163 ? -7.674 2.122 13.388 1.00 87.81 163 GLN A CA 1
ATOM 1274 C C . GLN A 1 163 ? -6.863 2.769 12.252 1.00 87.81 163 GLN A C 1
ATOM 1276 O O . GLN A 1 163 ? -6.163 2.083 11.499 1.00 87.81 163 GLN A O 1
ATOM 1281 N N . GLY A 1 164 ? -6.914 4.101 12.143 1.00 82.12 164 GLY A N 1
ATOM 1282 C CA . GLY A 1 164 ? -6.104 4.870 11.194 1.00 82.12 164 GLY A CA 1
ATOM 1283 C C . GLY A 1 164 ? -4.609 4.735 11.485 1.00 82.12 164 GLY A C 1
ATOM 1284 O O . GLY A 1 164 ? -3.822 4.488 10.572 1.00 82.12 164 GLY A O 1
ATOM 1285 N N . PHE A 1 165 ? -4.232 4.788 12.766 1.00 78.88 165 PHE A N 1
ATOM 1286 C CA . PHE A 1 165 ? -2.860 4.580 13.229 1.00 78.88 165 PHE A CA 1
ATOM 1287 C C . PHE A 1 165 ? -2.358 3.167 12.919 1.00 78.88 165 PHE A C 1
ATOM 1289 O O . PHE A 1 165 ? -1.280 3.011 12.345 1.00 78.88 165 PHE A O 1
ATOM 1296 N N . GLY A 1 166 ? -3.156 2.135 13.218 1.00 71.75 166 GLY A N 1
ATOM 1297 C CA . GLY A 1 166 ? -2.825 0.751 12.863 1.00 71.75 166 GLY A CA 1
ATOM 1298 C C . GLY A 1 166 ? -2.622 0.563 11.354 1.00 71.75 166 GLY A C 1
ATOM 1299 O O . GLY A 1 166 ? -1.681 -0.106 10.931 1.00 71.75 166 GLY A O 1
ATOM 1300 N N . SER A 1 167 ? -3.448 1.223 10.533 1.00 70.81 167 SER A N 1
ATOM 1301 C CA . SER A 1 167 ? -3.299 1.222 9.068 1.00 70.81 167 SER A CA 1
ATOM 1302 C C . SER A 1 167 ? -2.005 1.897 8.611 1.00 70.81 167 SER A C 1
ATOM 1304 O O . SER A 1 167 ? -1.322 1.362 7.744 1.00 70.81 167 SER A O 1
ATOM 1306 N N . GLN A 1 168 ? -1.637 3.041 9.204 1.00 68.31 168 GLN A N 1
ATOM 1307 C CA . GLN A 1 168 ? -0.388 3.741 8.888 1.00 68.31 168 GLN A CA 1
ATOM 1308 C C . GLN A 1 168 ? 0.849 2.928 9.307 1.00 68.31 168 GLN A C 1
ATOM 1310 O O . GLN A 1 168 ? 1.852 2.919 8.586 1.00 68.31 168 GLN A O 1
ATOM 1315 N N . GLY A 1 169 ? 0.783 2.228 10.444 1.00 60.66 169 GLY A N 1
ATOM 1316 C CA . GLY A 1 169 ? 1.828 1.304 10.889 1.00 60.66 169 GLY A CA 1
ATOM 1317 C C . GLY A 1 169 ? 2.085 0.190 9.872 1.00 60.66 169 GLY A C 1
ATOM 1318 O O . GLY A 1 169 ? 3.235 -0.046 9.501 1.00 60.66 169 GLY A O 1
ATOM 1319 N N . ALA A 1 170 ? 1.012 -0.414 9.354 1.00 59.31 170 ALA A N 1
ATOM 1320 C CA . ALA A 1 170 ? 1.080 -1.450 8.325 1.00 59.31 170 ALA A CA 1
ATOM 1321 C C . ALA A 1 170 ? 1.545 -0.920 6.951 1.00 59.31 170 ALA A C 1
ATOM 1323 O O . ALA A 1 170 ? 2.194 -1.653 6.202 1.00 59.31 170 ALA A O 1
ATOM 1324 N N . THR A 1 171 ? 1.257 0.349 6.620 1.00 54.47 171 THR A N 1
ATOM 1325 C CA . THR A 1 171 ? 1.540 0.912 5.286 1.00 54.47 171 THR A CA 1
ATOM 1326 C C . THR A 1 171 ? 2.827 1.732 5.164 1.00 54.47 171 THR A C 1
ATOM 1328 O O . THR A 1 171 ? 3.382 1.817 4.073 1.00 54.47 171 THR A O 1
ATOM 1331 N N . SER A 1 172 ? 3.334 2.355 6.234 1.00 48.69 172 SER A N 1
ATOM 1332 C CA . SER A 1 172 ? 4.402 3.371 6.119 1.00 48.69 172 SER A CA 1
ATOM 1333 C C . SER A 1 172 ? 5.628 3.159 7.012 1.00 48.69 172 SER A C 1
ATOM 1335 O O . SER A 1 172 ? 6.713 3.616 6.652 1.00 48.69 172 SER A O 1
ATOM 1337 N N . LEU A 1 173 ? 5.494 2.454 8.142 1.00 42.22 173 LEU A N 1
ATOM 1338 C CA . LEU A 1 173 ? 6.598 2.201 9.085 1.00 42.22 173 LEU A CA 1
ATOM 1339 C C . LEU A 1 173 ? 7.330 0.878 8.837 1.00 42.22 173 LEU A C 1
ATOM 1341 O O . LEU A 1 173 ? 8.348 0.607 9.467 1.00 42.22 173 LEU A O 1
ATOM 1345 N N . SER A 1 174 ? 6.835 0.069 7.902 1.00 37.00 174 SER A N 1
ATOM 1346 C CA . SER A 1 174 ? 7.316 -1.284 7.656 1.00 37.00 174 SER A CA 1
ATOM 1347 C C . SER A 1 174 ? 8.049 -1.539 6.312 1.00 37.00 174 SER A C 1
ATOM 1349 O O . SER A 1 174 ? 8.072 -2.691 5.883 1.00 37.00 174 SER A O 1
ATOM 1351 N N . PRO A 1 175 ? 8.686 -0.571 5.609 1.00 34.47 175 PRO A N 1
ATOM 1352 C CA . PRO A 1 175 ? 9.602 -0.929 4.517 1.00 34.47 175 PRO A CA 1
ATOM 1353 C C . PRO A 1 175 ? 10.898 -1.602 5.010 1.00 34.47 175 PRO A C 1
ATOM 1355 O O . PRO A 1 175 ? 11.575 -2.272 4.235 1.00 34.47 175 PRO A O 1
ATOM 1358 N N . THR A 1 176 ? 11.263 -1.420 6.284 1.00 33.44 176 THR A N 1
ATOM 1359 C CA . THR A 1 176 ? 12.554 -1.847 6.855 1.00 33.44 176 THR A CA 1
ATOM 1360 C C . THR A 1 176 ? 12.562 -3.273 7.407 1.00 33.44 176 THR A C 1
ATOM 1362 O O . THR A 1 176 ? 13.633 -3.848 7.580 1.00 33.44 176 THR A O 1
ATOM 1365 N N . THR A 1 177 ? 11.399 -3.879 7.648 1.00 39.94 177 THR A N 1
ATOM 1366 C CA . THR A 1 177 ? 11.272 -5.296 8.012 1.00 39.94 177 THR A CA 1
ATOM 1367 C C . THR A 1 177 ? 10.812 -6.082 6.786 1.00 39.94 177 THR A C 1
ATOM 1369 O O . THR A 1 177 ? 9.931 -5.645 6.051 1.00 39.94 177 THR A O 1
ATOM 1372 N N . GLY A 1 178 ? 11.431 -7.234 6.526 1.00 38.28 178 GLY A N 1
ATOM 1373 C CA . GLY A 1 178 ? 11.286 -8.006 5.284 1.00 38.28 178 GLY A CA 1
ATOM 1374 C C . GLY A 1 178 ? 9.874 -8.450 4.882 1.00 38.28 178 GLY A C 1
ATOM 1375 O O . GLY A 1 178 ? 9.712 -8.955 3.779 1.00 38.28 178 GLY A O 1
ATOM 1376 N N . ASP A 1 179 ? 8.861 -8.223 5.721 1.00 52.88 179 ASP A N 1
ATOM 1377 C CA . ASP A 1 179 ? 7.561 -8.895 5.667 1.00 52.88 179 ASP A CA 1
ATOM 1378 C C . ASP A 1 179 ? 6.360 -7.973 5.956 1.00 52.88 179 ASP A C 1
ATOM 1380 O O . ASP A 1 179 ? 5.442 -8.339 6.692 1.00 52.88 179 ASP A O 1
ATOM 1384 N N . SER A 1 180 ? 6.357 -6.749 5.434 1.00 62.03 180 SER A N 1
ATOM 1385 C CA . SER A 1 180 ? 5.191 -5.868 5.566 1.00 62.03 180 SER A CA 1
ATOM 1386 C C . SER A 1 180 ? 4.108 -6.134 4.533 1.00 62.03 180 SER A C 1
ATOM 1388 O O . SER A 1 180 ? 4.377 -6.666 3.453 1.00 62.03 180 SER A O 1
ATOM 1390 N N . ASP A 1 181 ? 2.881 -5.700 4.824 1.00 68.31 181 ASP A N 1
ATOM 1391 C CA . ASP A 1 181 ? 1.780 -5.733 3.859 1.00 68.31 181 ASP A CA 1
ATOM 1392 C C . ASP A 1 181 ? 2.117 -4.928 2.611 1.00 68.31 181 ASP A C 1
ATOM 1394 O O . ASP A 1 181 ? 1.940 -5.416 1.501 1.00 68.31 181 ASP A O 1
ATOM 1398 N N . VAL A 1 182 ? 2.700 -3.737 2.770 1.00 65.56 182 VAL A N 1
ATOM 1399 C CA . VAL A 1 182 ? 3.127 -2.917 1.630 1.00 65.56 182 VAL A CA 1
ATOM 1400 C C . VAL A 1 182 ? 4.242 -3.575 0.828 1.00 65.56 182 VAL A C 1
ATOM 1402 O O . VAL A 1 182 ? 4.213 -3.490 -0.395 1.00 65.56 182 VAL A O 1
ATOM 1405 N N . ARG A 1 183 ? 5.172 -4.298 1.461 1.00 66.69 183 ARG A N 1
ATOM 1406 C CA . ARG A 1 183 ? 6.158 -5.094 0.722 1.00 66.69 183 ARG A CA 1
ATOM 1407 C C . ARG A 1 183 ? 5.515 -6.292 0.031 1.00 66.69 183 ARG A C 1
ATOM 1409 O O . ARG A 1 183 ? 5.847 -6.563 -1.111 1.00 66.69 183 ARG A O 1
ATOM 1416 N N . THR A 1 184 ? 4.554 -6.958 0.665 1.00 71.25 184 THR A N 1
ATOM 1417 C CA . THR A 1 184 ? 3.775 -8.043 0.048 1.00 71.25 184 THR A CA 1
ATOM 1418 C C . THR A 1 184 ? 3.012 -7.537 -1.180 1.00 71.25 184 THR A C 1
ATOM 1420 O O . THR A 1 184 ? 2.994 -8.212 -2.207 1.00 71.25 184 THR A O 1
ATOM 1423 N N . LEU A 1 185 ? 2.437 -6.331 -1.103 1.00 71.50 185 LEU A N 1
ATOM 1424 C CA . LEU A 1 185 ? 1.796 -5.642 -2.224 1.00 71.50 185 LEU A CA 1
ATOM 1425 C C . LEU A 1 185 ? 2.807 -5.231 -3.293 1.00 71.50 185 LEU A C 1
ATOM 1427 O O . LEU A 1 185 ? 2.556 -5.491 -4.464 1.00 71.50 185 LEU A O 1
ATOM 1431 N N . ALA A 1 186 ? 3.955 -4.670 -2.905 1.00 66.25 186 ALA A N 1
ATOM 1432 C CA . ALA A 1 186 ? 5.035 -4.309 -3.819 1.00 66.25 186 ALA A CA 1
ATOM 1433 C C . ALA A 1 186 ? 5.551 -5.542 -4.577 1.00 66.25 186 ALA A C 1
ATOM 1435 O O . ALA A 1 186 ? 5.613 -5.517 -5.797 1.00 66.25 186 ALA A O 1
ATOM 1436 N N . THR A 1 187 ? 5.800 -6.659 -3.889 1.00 68.75 187 THR A N 1
ATOM 1437 C CA . THR A 1 187 ? 6.183 -7.944 -4.496 1.00 68.75 187 THR A CA 1
ATOM 1438 C C . THR A 1 187 ? 5.067 -8.538 -5.362 1.00 68.75 187 THR A C 1
ATOM 1440 O O . THR A 1 187 ? 5.345 -9.243 -6.331 1.00 68.75 187 THR A O 1
ATOM 1443 N N . ALA A 1 188 ? 3.793 -8.268 -5.055 1.00 65.00 188 ALA A N 1
ATOM 1444 C CA . ALA A 1 188 ? 2.673 -8.679 -5.905 1.00 65.00 188 ALA A CA 1
ATOM 1445 C C . ALA A 1 188 ? 2.633 -7.930 -7.248 1.00 65.00 188 ALA A C 1
ATOM 1447 O O . ALA A 1 188 ? 2.035 -8.445 -8.190 1.00 65.00 188 ALA A O 1
ATOM 1448 N N . ILE A 1 189 ? 3.235 -6.738 -7.319 1.00 66.12 189 ILE A N 1
ATOM 1449 C CA . ILE A 1 189 ? 3.271 -5.870 -8.506 1.00 66.12 189 ILE A CA 1
ATOM 1450 C C . ILE A 1 189 ? 4.694 -5.695 -9.073 1.00 66.12 189 ILE A C 1
ATOM 1452 O O . ILE A 1 189 ? 4.892 -4.926 -10.013 1.00 66.12 189 ILE A O 1
ATOM 1456 N N . GLU A 1 190 ? 5.694 -6.380 -8.514 1.00 62.03 190 GLU A N 1
ATOM 1457 C CA . GLU A 1 190 ? 7.104 -6.263 -8.893 1.00 62.03 190 GLU A CA 1
ATOM 1458 C C . GLU A 1 190 ? 7.361 -6.900 -10.267 1.00 62.03 190 GLU A C 1
ATOM 1460 O O . GLU A 1 190 ? 6.885 -7.997 -10.574 1.00 62.03 190 GLU A O 1
ATOM 1465 N N . VAL A 1 191 ? 8.139 -6.189 -11.083 1.00 58.47 191 VAL A N 1
ATOM 1466 C CA . VAL A 1 191 ? 8.740 -6.692 -12.322 1.00 58.47 191 VAL A CA 1
ATOM 1467 C C . VAL A 1 191 ? 10.239 -6.701 -12.062 1.00 58.47 191 VAL A C 1
ATOM 1469 O O . VAL A 1 191 ? 10.776 -5.663 -11.675 1.00 58.47 191 VAL A O 1
ATOM 1472 N N . GLN A 1 192 ? 10.878 -7.861 -12.211 1.00 59.34 192 GLN A N 1
ATOM 1473 C CA . GLN A 1 192 ? 12.338 -7.930 -12.253 1.00 59.34 192 GLN A CA 1
ATOM 1474 C C . GLN A 1 192 ? 12.746 -8.072 -13.706 1.00 59.34 192 GLN A C 1
ATOM 1476 O O . GLN A 1 192 ? 12.352 -9.028 -14.379 1.00 59.34 192 GLN A O 1
ATOM 1481 N N . ASP A 1 193 ? 13.499 -7.089 -14.164 1.00 61.91 193 ASP A N 1
ATOM 1482 C CA . ASP A 1 193 ? 13.982 -6.954 -15.523 1.00 61.91 193 ASP A CA 1
ATOM 1483 C C . ASP A 1 193 ? 15.432 -6.464 -15.521 1.00 61.91 193 ASP A C 1
ATOM 1485 O O . ASP A 1 193 ? 15.797 -5.602 -14.709 1.00 61.91 193 ASP A O 1
ATOM 1489 N N . ASP A 1 194 ? 16.225 -6.986 -16.448 1.00 67.50 194 ASP A N 1
ATOM 1490 C CA . ASP A 1 194 ? 17.516 -6.425 -16.819 1.00 67.50 194 ASP A CA 1
ATOM 1491 C C . ASP A 1 194 ? 17.301 -5.527 -18.037 1.00 67.50 194 ASP A C 1
ATOM 1493 O O . ASP A 1 194 ? 16.620 -5.886 -18.999 1.00 67.50 194 ASP A O 1
ATOM 1497 N N . VAL A 1 195 ? 17.837 -4.312 -17.962 1.00 69.19 195 VAL A N 1
ATOM 1498 C CA . VAL A 1 195 ? 17.805 -3.351 -19.063 1.00 69.19 195 VAL A CA 1
ATOM 1499 C C . VAL A 1 195 ? 19.244 -3.129 -19.474 1.00 69.19 195 VAL A C 1
ATOM 1501 O O . VAL A 1 195 ? 20.025 -2.605 -18.685 1.00 69.19 195 VAL A O 1
ATOM 1504 N N . ILE A 1 196 ? 19.572 -3.559 -20.684 1.00 78.06 196 ILE A N 1
ATOM 1505 C CA . ILE A 1 196 ? 20.890 -3.422 -21.294 1.00 78.06 196 ILE A CA 1
ATOM 1506 C C . ILE A 1 196 ? 20.774 -2.326 -22.346 1.00 78.06 196 ILE A C 1
ATOM 1508 O O . ILE A 1 196 ? 19.929 -2.421 -23.243 1.00 78.06 196 ILE A O 1
ATOM 1512 N N . VAL A 1 197 ? 21.600 -1.286 -22.239 1.00 77.12 197 VAL A N 1
ATOM 1513 C CA . VAL A 1 197 ? 21.638 -0.206 -23.227 1.00 77.12 197 VAL A CA 1
ATOM 1514 C C . VAL A 1 197 ? 22.943 -0.294 -24.004 1.00 77.12 197 VAL A C 1
ATOM 1516 O O . VAL A 1 197 ? 24.017 0.044 -23.509 1.00 77.12 197 VAL A O 1
ATOM 1519 N N . ASN A 1 198 ? 22.838 -0.715 -25.260 1.00 80.19 198 ASN A N 1
ATOM 1520 C CA . ASN A 1 198 ? 23.948 -0.671 -26.198 1.00 80.19 198 ASN A CA 1
ATOM 1521 C C . ASN A 1 198 ? 23.919 0.668 -26.932 1.00 80.19 198 ASN A C 1
ATOM 1523 O O . ASN A 1 198 ? 22.884 1.080 -27.460 1.00 80.19 198 ASN A O 1
ATOM 1527 N N . VAL A 1 199 ? 25.057 1.351 -26.963 1.00 78.00 199 VAL A N 1
ATOM 1528 C CA . VAL A 1 199 ? 25.193 2.660 -27.602 1.00 78.00 199 VAL A CA 1
ATOM 1529 C C . VAL A 1 199 ? 26.167 2.509 -28.764 1.00 78.00 199 VAL A C 1
ATOM 1531 O O . VAL A 1 199 ? 27.339 2.181 -28.575 1.00 78.00 199 VAL A O 1
ATOM 1534 N N . GLU A 1 200 ? 25.680 2.730 -29.982 1.00 78.94 200 GLU A N 1
ATOM 1535 C CA . GLU A 1 200 ? 26.513 2.793 -31.178 1.00 78.94 200 GLU A CA 1
ATOM 1536 C C . GLU A 1 200 ? 26.829 4.255 -31.504 1.00 78.94 200 GLU A C 1
ATOM 1538 O O . GLU A 1 200 ? 25.954 5.073 -31.812 1.00 78.94 200 GLU A O 1
ATOM 1543 N N . GLU A 1 201 ? 28.117 4.585 -31.425 1.00 71.69 201 GLU A N 1
ATOM 1544 C CA . GLU A 1 201 ? 28.621 5.929 -31.687 1.00 71.69 201 GLU A CA 1
ATOM 1545 C C . GLU A 1 201 ? 28.457 6.307 -33.167 1.00 71.69 201 GLU A C 1
ATOM 1547 O O . GLU A 1 201 ? 28.898 5.597 -34.074 1.00 71.69 201 GLU A O 1
ATOM 1552 N N . GLY A 1 202 ? 27.855 7.472 -33.414 1.00 65.88 202 GLY A N 1
ATOM 1553 C CA . GLY A 1 202 ? 27.594 7.987 -34.753 1.00 65.88 202 GLY A CA 1
ATOM 1554 C C . GLY A 1 202 ? 26.956 9.374 -34.728 1.00 65.88 202 GLY A C 1
ATOM 1555 O O . GLY A 1 202 ? 26.621 9.910 -33.674 1.00 65.88 202 GLY A O 1
ATOM 1556 N N . SER A 1 203 ? 26.781 9.974 -35.905 1.00 71.56 203 SER A N 1
ATOM 1557 C CA . SER A 1 203 ? 25.920 11.146 -36.087 1.00 71.56 203 SER A CA 1
ATOM 1558 C C . SER A 1 203 ? 24.916 10.816 -37.194 1.00 71.56 203 SER A C 1
ATOM 1560 O O . SER A 1 203 ? 25.280 10.880 -38.373 1.00 71.56 203 SER A O 1
ATOM 1562 N N . PRO A 1 204 ? 23.685 10.398 -36.844 1.00 73.75 204 PRO A N 1
ATOM 1563 C CA . PRO A 1 204 ? 23.097 10.334 -35.493 1.00 73.75 204 PRO A CA 1
ATOM 1564 C C . PRO A 1 204 ? 23.633 9.181 -34.615 1.00 73.75 204 PRO A C 1
ATOM 1566 O O . PRO A 1 204 ? 24.114 8.179 -35.141 1.00 73.75 204 PRO A O 1
ATOM 1569 N N . ILE A 1 205 ? 23.527 9.330 -33.287 1.00 77.81 205 ILE A N 1
ATOM 1570 C CA . ILE A 1 205 ? 23.790 8.262 -32.302 1.00 77.81 205 ILE A CA 1
ATOM 1571 C C . ILE A 1 205 ? 22.688 7.215 -32.438 1.00 77.81 205 ILE A C 1
ATOM 1573 O O . ILE A 1 205 ? 21.527 7.593 -32.622 1.00 77.81 205 ILE A O 1
ATOM 1577 N N . SER A 1 206 ? 23.034 5.931 -32.323 1.00 81.56 206 SER A N 1
ATOM 1578 C CA . SER A 1 206 ? 22.065 4.834 -32.270 1.00 81.56 206 SER A CA 1
ATOM 1579 C C . SER A 1 206 ? 22.079 4.163 -30.894 1.00 81.56 206 SER A C 1
ATOM 1581 O O . SER A 1 206 ? 23.137 3.942 -30.310 1.00 81.56 206 SER A O 1
ATOM 1583 N N . LEU A 1 207 ? 20.898 3.871 -30.359 1.00 81.19 207 LEU A N 1
ATOM 1584 C CA . LEU A 1 207 ? 20.670 3.215 -29.077 1.00 81.19 207 LEU A CA 1
ATOM 1585 C C . LEU A 1 207 ? 19.865 1.942 -29.297 1.00 81.19 207 LEU A C 1
ATOM 1587 O O . LEU A 1 207 ? 18.755 1.988 -29.833 1.00 81.19 207 LEU A O 1
ATOM 1591 N N . ASP A 1 208 ? 20.394 0.847 -28.776 1.00 83.00 208 ASP A N 1
ATOM 1592 C CA . ASP A 1 208 ? 19.771 -0.464 -28.763 1.00 83.00 208 ASP A CA 1
ATOM 1593 C C . ASP A 1 208 ? 19.470 -0.831 -27.313 1.00 83.00 208 ASP A C 1
ATOM 1595 O O . ASP A 1 208 ? 20.341 -1.265 -26.557 1.00 83.00 208 ASP A O 1
ATOM 1599 N N . ILE A 1 209 ? 18.219 -0.625 -26.910 1.00 79.94 209 ILE A N 1
ATOM 1600 C CA . ILE A 1 209 ? 17.759 -0.913 -25.553 1.00 79.94 209 ILE A CA 1
ATOM 1601 C C . ILE A 1 209 ? 17.116 -2.292 -25.564 1.00 79.94 209 ILE A C 1
ATOM 1603 O O . ILE A 1 209 ? 16.060 -2.491 -26.173 1.00 79.94 209 ILE A O 1
ATOM 1607 N N . VAL A 1 210 ? 17.754 -3.240 -24.886 1.00 79.50 210 VAL A N 1
ATOM 1608 C CA . VAL A 1 210 ? 17.251 -4.599 -24.702 1.00 79.50 210 VAL A CA 1
ATOM 1609 C C . VAL A 1 210 ? 16.746 -4.732 -23.273 1.00 79.50 210 VAL A C 1
ATOM 1611 O O . VAL A 1 210 ? 17.498 -4.576 -22.317 1.00 79.50 210 VAL A O 1
ATOM 1614 N N . THR A 1 211 ? 15.460 -5.021 -23.122 1.00 71.75 211 THR A N 1
ATOM 1615 C CA . THR A 1 211 ? 14.858 -5.339 -21.827 1.00 71.75 211 THR A CA 1
ATOM 1616 C C . THR A 1 211 ? 14.587 -6.836 -21.761 1.00 71.75 211 THR A C 1
ATOM 1618 O O . THR A 1 211 ? 13.761 -7.345 -22.523 1.00 71.75 211 THR A O 1
ATOM 1621 N N . GLU A 1 212 ? 15.239 -7.530 -20.833 1.00 69.56 212 GLU A N 1
ATOM 1622 C CA . GLU A 1 212 ? 14.977 -8.930 -20.500 1.00 69.56 212 GLU A CA 1
ATOM 1623 C C . GLU A 1 212 ? 14.173 -9.012 -19.203 1.00 69.56 212 GLU A C 1
ATOM 1625 O O . GLU A 1 212 ? 14.591 -8.519 -18.160 1.00 69.56 212 GLU A O 1
ATOM 1630 N N . ILE A 1 213 ? 12.989 -9.625 -19.238 1.00 64.44 213 ILE A N 1
ATOM 1631 C CA . ILE A 1 213 ? 12.105 -9.687 -18.067 1.00 64.44 213 ILE A CA 1
ATOM 1632 C C . ILE A 1 213 ? 12.267 -11.047 -17.372 1.00 64.44 213 ILE A C 1
ATOM 1634 O O . ILE A 1 213 ? 11.638 -12.028 -17.767 1.00 64.44 213 ILE A O 1
ATOM 1638 N N . HIS A 1 214 ? 13.066 -11.101 -16.300 1.00 52.50 214 HIS A N 1
ATOM 1639 C CA . HIS A 1 214 ? 13.404 -12.335 -15.571 1.00 52.50 214 HIS A CA 1
ATOM 1640 C C . HIS A 1 214 ? 12.321 -12.831 -14.600 1.00 52.50 214 HIS A C 1
ATOM 1642 O O . HIS A 1 214 ? 12.194 -14.038 -14.384 1.00 52.50 214 HIS A O 1
ATOM 1648 N N . LEU A 1 215 ? 11.521 -11.937 -14.004 1.00 54.56 215 LEU A N 1
ATOM 1649 C CA . LEU A 1 215 ? 10.425 -12.324 -13.107 1.00 54.56 215 LEU A CA 1
ATOM 1650 C C . LEU A 1 215 ? 9.164 -11.500 -13.369 1.00 54.56 215 LEU A C 1
ATOM 1652 O O . LEU A 1 215 ? 9.153 -10.273 -13.259 1.00 54.56 215 LEU A O 1
ATOM 1656 N N . ARG A 1 216 ? 8.062 -12.215 -13.628 1.00 55.25 216 ARG A N 1
ATOM 1657 C CA . ARG A 1 216 ? 6.734 -11.650 -13.903 1.00 55.25 216 ARG A CA 1
ATOM 1658 C C . ARG A 1 216 ? 5.739 -12.032 -12.812 1.00 55.25 216 ARG A C 1
ATOM 1660 O O . ARG A 1 216 ? 5.083 -13.074 -12.903 1.00 55.25 216 ARG A O 1
ATOM 1667 N N . ARG A 1 217 ? 5.551 -11.189 -11.789 1.00 55.62 217 ARG A N 1
ATOM 1668 C CA . ARG A 1 217 ? 4.437 -11.376 -10.839 1.00 55.62 217 ARG A CA 1
ATOM 1669 C C . ARG A 1 217 ? 3.185 -10.639 -11.331 1.00 55.62 217 ARG A C 1
ATOM 1671 O O . ARG A 1 217 ? 2.900 -9.496 -11.019 1.00 55.62 217 ARG A O 1
ATOM 1678 N N . ALA A 1 218 ? 2.481 -11.380 -12.185 1.00 49.19 218 ALA A N 1
ATOM 1679 C CA . ALA A 1 218 ? 1.129 -11.301 -12.746 1.00 49.19 218 ALA A CA 1
ATOM 1680 C C . ALA A 1 218 ? 0.441 -9.971 -13.136 1.00 49.19 218 ALA A C 1
ATOM 1682 O O . ALA A 1 218 ? -0.485 -10.068 -13.931 1.00 49.19 218 ALA A O 1
ATOM 1683 N N . ILE A 1 219 ? 0.777 -8.769 -12.677 1.00 50.12 219 ILE A N 1
ATOM 1684 C CA . ILE A 1 219 ? -0.292 -7.760 -12.547 1.00 50.12 219 ILE A CA 1
ATOM 1685 C C . ILE A 1 219 ? -0.127 -6.428 -13.295 1.00 50.12 219 ILE A C 1
ATOM 1687 O O . ILE A 1 219 ? -1.084 -5.657 -13.372 1.00 50.12 219 ILE A O 1
ATOM 1691 N N . GLU A 1 220 ? 0.999 -6.186 -13.953 1.00 49.03 220 GLU A N 1
ATOM 1692 C CA . GLU A 1 220 ? 1.167 -4.966 -14.743 1.00 49.03 220 GLU A CA 1
ATOM 1693 C C . GLU A 1 220 ? 1.099 -5.236 -16.245 1.00 49.03 220 GLU A C 1
ATOM 1695 O O . GLU A 1 220 ? 1.697 -6.175 -16.764 1.00 49.03 220 GLU A O 1
ATOM 1700 N N . THR A 1 221 ? 0.299 -4.416 -16.924 1.00 50.47 221 THR A N 1
ATOM 1701 C CA . THR A 1 221 ? -0.006 -4.499 -18.359 1.00 50.47 221 THR A CA 1
ATOM 1702 C C . THR A 1 221 ? 0.765 -3.471 -19.179 1.00 50.47 221 THR A C 1
ATOM 1704 O O . THR A 1 221 ? 0.491 -3.332 -20.370 1.00 50.47 221 THR A O 1
ATOM 1707 N N . THR A 1 222 ? 1.630 -2.682 -18.529 1.00 57.06 222 THR A N 1
ATOM 1708 C CA . THR A 1 222 ? 2.196 -1.468 -19.119 1.00 57.06 222 THR A CA 1
ATOM 1709 C C . THR A 1 222 ? 3.608 -1.185 -18.584 1.00 57.06 222 THR A C 1
ATOM 1711 O O . THR A 1 222 ? 3.777 -0.938 -17.396 1.00 57.06 222 THR A O 1
ATOM 1714 N N . TYR A 1 223 ? 4.626 -1.254 -19.447 1.00 66.19 223 TYR A N 1
ATOM 1715 C CA . TYR A 1 223 ? 6.053 -1.109 -19.125 1.00 66.19 223 TYR A CA 1
ATOM 1716 C C . TYR A 1 223 ? 6.482 0.105 -19.906 1.00 66.19 223 TYR A C 1
ATOM 1718 O O . TYR A 1 223 ? 6.088 0.250 -21.066 1.00 66.19 223 TYR A O 1
ATOM 1726 N N . TRP A 1 224 ? 7.211 1.003 -19.267 1.00 77.00 224 TRP A N 1
ATOM 1727 C CA . TRP A 1 224 ? 7.582 2.244 -19.906 1.00 77.00 224 TRP A CA 1
ATOM 1728 C C . TRP A 1 224 ? 9.048 2.564 -19.702 1.00 77.00 224 TRP A C 1
ATOM 1730 O O . TRP A 1 224 ? 9.637 2.264 -18.659 1.00 77.00 224 TRP A O 1
ATOM 1740 N N . ILE A 1 225 ? 9.597 3.188 -20.734 1.00 81.31 225 ILE A N 1
ATOM 1741 C CA . ILE A 1 225 ? 10.939 3.741 -20.780 1.00 81.31 225 ILE A CA 1
ATOM 1742 C C . ILE A 1 225 ? 10.773 5.193 -21.215 1.00 81.31 225 ILE A C 1
ATOM 1744 O O . ILE A 1 225 ? 10.178 5.459 -22.257 1.00 81.31 225 ILE A O 1
ATOM 1748 N N . LEU A 1 226 ? 11.257 6.130 -20.412 1.00 84.25 226 LEU A N 1
ATOM 1749 C CA . LEU A 1 226 ? 11.344 7.540 -20.777 1.00 84.25 226 LEU A CA 1
ATOM 1750 C C . LEU A 1 226 ? 12.806 7.864 -21.051 1.00 84.25 226 LEU A C 1
ATOM 1752 O O . LEU A 1 226 ? 13.659 7.561 -20.222 1.00 84.25 226 LEU A O 1
ATOM 1756 N N . ILE A 1 227 ? 13.080 8.485 -22.192 1.00 84.94 227 ILE A N 1
ATOM 1757 C CA . ILE A 1 227 ? 14.422 8.923 -22.571 1.00 84.94 227 ILE A CA 1
ATOM 1758 C C . ILE A 1 227 ? 14.379 10.425 -22.784 1.00 84.94 227 ILE A C 1
ATOM 1760 O O . ILE A 1 227 ? 13.660 10.917 -23.654 1.00 84.94 227 ILE A O 1
ATOM 1764 N N . GLU A 1 228 ? 15.153 11.143 -21.983 1.00 85.81 228 GLU A N 1
ATOM 1765 C CA . GLU A 1 228 ? 15.326 12.587 -22.077 1.00 85.81 228 GLU A CA 1
ATOM 1766 C C . GLU A 1 228 ? 16.657 12.934 -22.749 1.00 85.81 228 GLU A C 1
ATOM 1768 O O . GLU A 1 228 ? 17.641 12.202 -22.630 1.00 85.81 228 GLU A O 1
ATOM 1773 N N . GLY A 1 229 ? 16.692 14.072 -23.446 1.00 78.38 229 GLY A N 1
ATOM 1774 C CA . GLY A 1 229 ? 17.919 14.586 -24.069 1.00 78.38 229 GLY A CA 1
ATOM 1775 C C . GLY A 1 229 ? 18.306 13.942 -25.407 1.00 78.38 229 GLY A C 1
ATOM 1776 O O . GLY A 1 229 ? 19.377 14.248 -25.925 1.00 78.38 229 GLY A O 1
ATOM 1777 N N . LEU A 1 230 ? 17.449 13.095 -25.988 1.00 80.19 230 LEU A N 1
ATOM 1778 C CA . LEU A 1 230 ? 17.617 12.545 -27.336 1.00 80.19 230 LEU A CA 1
ATOM 1779 C C . LEU A 1 230 ? 16.593 13.162 -28.297 1.00 80.19 230 LEU A C 1
ATOM 1781 O O . LEU A 1 230 ? 15.389 12.984 -28.119 1.00 80.19 230 LEU A O 1
ATOM 1785 N N . ASP A 1 231 ? 17.072 13.848 -29.336 1.00 80.12 231 ASP A N 1
ATOM 1786 C CA . ASP A 1 231 ? 16.241 14.298 -30.456 1.00 80.12 231 ASP A CA 1
ATOM 1787 C C . ASP A 1 231 ? 16.110 13.155 -31.473 1.00 80.12 231 ASP A C 1
ATOM 1789 O O . ASP A 1 231 ? 16.996 12.926 -32.306 1.00 80.12 231 ASP A O 1
ATOM 1793 N N . VAL A 1 232 ? 15.050 12.358 -31.319 1.00 76.69 232 VAL A N 1
ATOM 1794 C CA . VAL A 1 232 ? 14.847 11.102 -32.049 1.00 76.69 232 VAL A CA 1
ATOM 1795 C C . VAL A 1 232 ? 14.488 11.379 -33.506 1.00 76.69 232 VAL A C 1
ATOM 1797 O O . VAL A 1 232 ? 13.409 11.877 -33.818 1.00 76.69 232 VAL A O 1
ATOM 1800 N N . SER A 1 233 ? 15.368 10.976 -34.421 1.00 70.75 233 SER A N 1
ATOM 1801 C CA . SER A 1 233 ? 15.129 11.046 -35.864 1.00 70.75 233 SER A CA 1
ATOM 1802 C C . SER A 1 233 ? 14.486 9.769 -36.414 1.00 70.75 233 SER A C 1
ATOM 1804 O O . SER A 1 233 ? 13.736 9.837 -37.390 1.00 70.75 233 SER A O 1
ATOM 1806 N N . GLN A 1 234 ? 14.736 8.610 -35.789 1.00 68.94 234 GLN A N 1
ATOM 1807 C CA . GLN A 1 234 ? 14.073 7.337 -36.098 1.00 68.94 234 GLN A CA 1
ATOM 1808 C C . GLN A 1 234 ? 13.887 6.493 -34.832 1.00 68.94 234 GLN A C 1
ATOM 1810 O O . GLN A 1 234 ? 14.781 6.407 -33.995 1.00 68.94 234 GLN A O 1
ATOM 1815 N N . ALA A 1 235 ? 12.740 5.823 -34.715 1.00 71.75 235 ALA A N 1
ATOM 1816 C CA . ALA A 1 235 ? 12.473 4.859 -33.650 1.00 71.75 235 ALA A CA 1
ATOM 1817 C C . ALA A 1 235 ? 11.839 3.594 -34.230 1.00 71.75 235 ALA A C 1
ATOM 1819 O O . ALA A 1 235 ? 10.686 3.618 -34.676 1.00 71.75 235 ALA A O 1
ATOM 1820 N N . THR A 1 236 ? 12.554 2.470 -34.175 1.00 70.19 236 THR A N 1
ATOM 1821 C CA . THR A 1 236 ? 11.983 1.155 -34.485 1.00 70.19 236 THR A CA 1
ATOM 1822 C C . THR A 1 236 ? 11.544 0.502 -33.185 1.00 70.19 236 THR A C 1
ATOM 1824 O O . THR A 1 236 ? 12.354 0.074 -32.371 1.00 70.19 236 THR A O 1
ATOM 1827 N N . HIS A 1 237 ? 10.230 0.446 -32.988 1.00 63.59 237 HIS A N 1
ATOM 1828 C CA . HIS A 1 237 ? 9.624 0.197 -31.685 1.00 63.59 237 HIS A CA 1
ATOM 1829 C C . HIS A 1 237 ? 8.611 -0.959 -31.745 1.00 63.59 237 HIS A C 1
ATOM 1831 O O . HIS A 1 237 ? 7.468 -0.836 -31.299 1.00 63.59 237 HIS A O 1
ATOM 1837 N N . LYS A 1 238 ? 8.996 -2.100 -32.344 1.00 61.47 238 LYS A N 1
ATOM 1838 C CA . LYS A 1 238 ? 8.129 -3.294 -32.387 1.00 61.47 238 LYS A CA 1
ATOM 1839 C C . LYS A 1 238 ? 7.744 -3.676 -30.954 1.00 61.47 238 LYS A C 1
ATOM 1841 O O . LYS A 1 238 ? 8.603 -4.013 -30.157 1.00 61.47 238 LYS A O 1
ATOM 1846 N N . GLY A 1 239 ? 6.454 -3.594 -30.636 1.00 61.34 239 GLY A N 1
ATOM 1847 C CA . GLY A 1 239 ? 5.956 -3.885 -29.290 1.00 61.34 239 GLY A CA 1
ATOM 1848 C C . GLY A 1 239 ? 5.871 -2.684 -28.342 1.00 61.34 239 GLY A C 1
ATOM 1849 O O . GLY A 1 239 ? 5.431 -2.882 -27.218 1.00 61.34 239 GLY A O 1
ATOM 1850 N N . PHE A 1 240 ? 6.170 -1.452 -28.774 1.00 69.94 240 PHE A N 1
ATOM 1851 C CA . PHE A 1 240 ? 5.986 -0.221 -27.987 1.00 69.94 240 PHE A CA 1
ATOM 1852 C C . PHE A 1 240 ? 5.044 0.789 -28.676 1.00 69.94 240 PHE A C 1
ATOM 1854 O O . PHE A 1 240 ? 4.684 0.664 -29.844 1.00 69.94 240 PHE A O 1
ATOM 1861 N N . LEU A 1 241 ? 4.591 1.780 -27.918 1.00 72.75 241 LEU A N 1
ATOM 1862 C CA . LEU A 1 241 ? 3.935 3.017 -28.329 1.00 72.75 241 LEU A CA 1
ATOM 1863 C C . LEU A 1 241 ? 4.862 4.154 -27.947 1.00 72.75 241 LEU A C 1
ATOM 1865 O O . LEU A 1 241 ? 5.184 4.286 -26.773 1.00 72.75 241 LEU A O 1
ATOM 1869 N N . ALA A 1 242 ? 5.260 4.972 -28.906 1.00 80.19 242 ALA A N 1
ATOM 1870 C CA . ALA A 1 242 ? 6.032 6.169 -28.623 1.00 80.19 242 ALA A CA 1
ATOM 1871 C C . ALA A 1 242 ? 5.096 7.363 -28.380 1.00 80.19 242 ALA A C 1
ATOM 1873 O O . ALA A 1 242 ? 4.112 7.539 -29.104 1.00 80.19 242 ALA A O 1
ATOM 1874 N N . PHE A 1 243 ? 5.405 8.171 -27.370 1.00 79.81 243 PHE A N 1
ATOM 1875 C CA . PHE A 1 243 ? 4.728 9.420 -27.046 1.00 79.81 243 PHE A CA 1
ATOM 1876 C C . PHE A 1 243 ? 5.771 10.508 -26.825 1.00 79.81 243 PHE A C 1
ATOM 1878 O O . PHE A 1 243 ? 6.637 10.358 -25.964 1.00 79.81 243 PHE A O 1
ATOM 1885 N N . ASP A 1 244 ? 5.653 11.615 -27.546 1.00 79.81 244 ASP A N 1
ATOM 1886 C CA . ASP A 1 244 ? 6.473 12.790 -27.274 1.00 79.81 244 ASP A CA 1
ATOM 1887 C C . ASP A 1 244 ? 6.043 13.409 -25.938 1.00 79.81 244 ASP A C 1
ATOM 1889 O O . ASP A 1 244 ? 4.851 13.631 -25.688 1.00 79.81 244 ASP A O 1
ATOM 1893 N N . VAL A 1 245 ? 7.009 13.679 -25.063 1.00 78.56 245 VAL A N 1
ATOM 1894 C CA . VAL A 1 245 ? 6.788 14.325 -23.765 1.00 78.56 245 VAL A CA 1
ATOM 1895 C C . VAL A 1 245 ? 7.710 15.538 -23.630 1.00 78.56 245 VAL A C 1
ATOM 1897 O O . VAL A 1 245 ? 8.705 15.643 -24.348 1.00 78.56 245 VAL A O 1
ATOM 1900 N N . PRO A 1 246 ? 7.412 16.502 -22.739 1.00 73.31 246 PRO A N 1
ATOM 1901 C CA . PRO A 1 246 ? 8.325 17.613 -22.507 1.00 73.31 246 PRO A CA 1
ATOM 1902 C C . PRO A 1 246 ? 9.728 17.085 -22.175 1.00 73.31 246 PRO A C 1
ATOM 1904 O O . PRO A 1 246 ? 9.876 16.323 -21.227 1.00 73.31 246 PRO A O 1
ATOM 1907 N N . HIS A 1 247 ? 10.730 17.499 -22.957 1.00 76.75 247 HIS A N 1
ATOM 1908 C CA . HIS A 1 247 ? 12.151 17.142 -22.798 1.00 76.75 247 HIS A CA 1
ATOM 1909 C C . HIS A 1 247 ? 12.561 15.698 -23.154 1.00 76.75 247 HIS A C 1
ATOM 1911 O O . HIS A 1 247 ? 13.721 15.341 -22.937 1.00 76.75 247 HIS A O 1
ATOM 1917 N N . GLY A 1 248 ? 11.686 14.891 -23.767 1.00 81.19 248 GLY A N 1
ATOM 1918 C CA . GLY A 1 248 ? 12.044 13.525 -24.149 1.00 81.19 248 GLY A CA 1
ATOM 1919 C C . GLY A 1 248 ? 10.969 12.758 -24.914 1.00 81.19 248 GLY A C 1
ATOM 1920 O O . GLY A 1 248 ? 9.992 13.317 -25.413 1.00 81.19 248 GLY A O 1
ATOM 1921 N N . ILE A 1 249 ? 11.143 11.443 -24.975 1.00 82.62 249 ILE A N 1
ATOM 1922 C CA . ILE A 1 249 ? 10.196 10.512 -25.586 1.00 82.62 249 ILE A CA 1
ATOM 1923 C C . ILE A 1 249 ? 9.899 9.363 -24.622 1.00 82.62 249 ILE A C 1
ATOM 1925 O O . ILE A 1 249 ? 10.793 8.788 -23.998 1.00 82.62 249 ILE A O 1
ATOM 1929 N N . MET A 1 250 ? 8.620 9.037 -24.473 1.00 82.75 250 MET A N 1
ATOM 1930 C CA . MET A 1 250 ? 8.156 7.935 -23.644 1.00 82.75 250 MET A CA 1
ATOM 1931 C C . MET A 1 250 ? 7.733 6.769 -24.530 1.00 82.75 250 MET A C 1
ATOM 1933 O O . MET A 1 250 ? 6.820 6.887 -25.345 1.00 82.75 250 MET A O 1
ATOM 1937 N N . PHE A 1 251 ? 8.352 5.616 -24.323 1.00 80.44 251 PHE A N 1
ATOM 1938 C CA . PHE A 1 251 ? 7.979 4.357 -24.944 1.00 80.44 251 PHE A CA 1
ATOM 1939 C C . PHE A 1 251 ? 7.156 3.537 -23.970 1.00 80.44 251 PHE A C 1
ATOM 1941 O O . PHE A 1 251 ? 7.601 3.236 -22.871 1.00 80.44 251 PHE A O 1
ATOM 1948 N N . LEU A 1 252 ? 5.954 3.163 -24.386 1.00 73.94 252 LEU A N 1
ATOM 1949 C CA . LEU A 1 252 ? 4.995 2.384 -23.626 1.00 73.94 252 LEU A CA 1
ATOM 1950 C C . LEU A 1 252 ? 4.789 1.034 -24.305 1.00 73.94 252 LEU A C 1
ATOM 1952 O O . LEU A 1 252 ? 4.251 0.951 -25.404 1.00 73.94 252 LEU A O 1
ATOM 1956 N N . MET A 1 253 ? 5.194 -0.041 -23.664 1.00 71.88 253 MET A N 1
ATOM 1957 C CA . MET A 1 253 ? 5.091 -1.389 -24.199 1.00 71.88 253 MET A CA 1
ATOM 1958 C C . MET A 1 253 ? 3.621 -1.778 -24.441 1.00 71.88 253 MET A C 1
ATOM 1960 O O . MET A 1 253 ? 2.780 -1.693 -23.545 1.00 71.88 253 MET A O 1
ATOM 1964 N N . ARG A 1 254 ? 3.315 -2.167 -25.684 1.00 57.78 254 ARG A N 1
ATOM 1965 C CA . ARG A 1 254 ? 2.001 -2.611 -26.179 1.00 57.78 254 ARG A CA 1
ATOM 1966 C C . ARG A 1 254 ? 1.768 -4.097 -25.990 1.00 57.78 254 ARG A C 1
ATOM 1968 O O . ARG A 1 254 ? 0.631 -4.487 -25.738 1.00 57.78 254 ARG A O 1
ATOM 1975 N N . ASP A 1 255 ? 2.808 -4.902 -26.191 1.00 57.31 255 ASP A N 1
ATOM 1976 C CA . ASP A 1 255 ? 2.709 -6.357 -26.180 1.00 57.31 255 ASP A CA 1
ATOM 1977 C C . ASP A 1 255 ? 3.574 -6.934 -25.065 1.00 57.31 255 ASP A C 1
ATOM 1979 O O . ASP A 1 255 ? 4.800 -6.939 -25.121 1.00 57.31 255 ASP A O 1
ATOM 1983 N N . PHE A 1 256 ? 2.888 -7.380 -24.021 1.00 56.34 256 PHE A N 1
ATOM 1984 C CA . PHE A 1 256 ? 3.483 -7.903 -22.802 1.00 56.34 256 PHE A CA 1
ATOM 1985 C C . PHE A 1 256 ? 3.816 -9.388 -22.848 1.00 56.34 256 PHE A C 1
ATOM 1987 O O . PHE A 1 256 ? 4.314 -9.938 -21.862 1.00 56.34 256 PHE A O 1
ATOM 1994 N N . GLU A 1 257 ? 3.531 -10.058 -23.962 1.00 53.44 257 GLU A N 1
ATOM 1995 C CA . GLU A 1 257 ? 3.770 -11.493 -24.088 1.00 53.44 257 GLU A CA 1
ATOM 1996 C C . GLU A 1 257 ? 5.236 -11.820 -24.391 1.00 53.44 257 GLU A C 1
ATOM 1998 O O . GLU A 1 257 ? 5.675 -12.925 -24.089 1.00 53.44 257 GLU A O 1
ATOM 2003 N N . GLN A 1 258 ? 6.026 -10.865 -24.888 1.00 55.72 258 GLN A N 1
ATOM 2004 C CA . GLN A 1 258 ? 7.436 -11.088 -25.225 1.00 55.72 258 GLN A CA 1
ATOM 2005 C C . GLN A 1 258 ? 8.331 -10.984 -23.989 1.00 55.72 258 GLN A C 1
ATOM 2007 O O . GLN A 1 258 ? 8.318 -9.958 -23.317 1.00 55.72 258 GLN A O 1
ATOM 2012 N N . ASP A 1 259 ? 9.087 -12.040 -23.673 1.00 57.00 259 ASP A N 1
ATOM 2013 C CA . ASP A 1 259 ? 10.023 -12.098 -22.531 1.00 57.00 259 ASP A CA 1
ATOM 2014 C C . ASP A 1 259 ? 11.273 -11.219 -22.720 1.00 57.00 259 ASP A C 1
ATOM 2016 O O . ASP A 1 259 ? 11.909 -10.830 -21.741 1.00 57.00 259 ASP A O 1
ATOM 2020 N N . SER A 1 260 ? 11.561 -10.844 -23.966 1.00 64.06 260 SER A N 1
ATOM 2021 C CA . SER A 1 260 ? 12.636 -9.937 -24.363 1.00 64.06 260 SER A CA 1
ATOM 2022 C C . SER A 1 260 ? 12.106 -8.905 -25.351 1.00 64.06 260 SER A C 1
ATOM 2024 O O . SER A 1 260 ? 11.405 -9.272 -26.301 1.00 64.06 260 SER A O 1
ATOM 2026 N N . LEU A 1 261 ? 12.477 -7.643 -25.177 1.00 70.31 261 LEU A N 1
ATOM 2027 C CA . LEU A 1 261 ? 12.083 -6.564 -26.077 1.00 70.31 261 LEU A CA 1
ATOM 2028 C C . LEU A 1 261 ? 13.273 -5.715 -26.465 1.00 70.31 261 LEU A C 1
ATOM 2030 O O . LEU A 1 261 ? 14.122 -5.413 -25.633 1.00 70.31 261 LEU A O 1
ATOM 2034 N N . THR A 1 262 ? 13.286 -5.302 -27.727 1.00 73.00 262 THR A N 1
ATOM 2035 C CA . THR A 1 262 ? 14.342 -4.461 -28.276 1.00 73.00 262 THR A CA 1
ATOM 2036 C C . THR A 1 262 ? 13.736 -3.186 -28.832 1.00 73.00 262 THR A C 1
ATOM 2038 O O . THR A 1 262 ? 12.830 -3.221 -29.672 1.00 73.00 262 THR A O 1
ATOM 2041 N N . LEU A 1 263 ? 14.233 -2.058 -28.345 1.00 80.69 263 LEU A N 1
ATOM 2042 C CA . LEU A 1 263 ? 13.897 -0.728 -28.815 1.00 80.69 263 LEU A CA 1
ATOM 2043 C C . LEU A 1 263 ? 15.141 -0.128 -29.469 1.00 80.69 263 LEU A C 1
ATOM 2045 O O . LEU A 1 263 ? 16.146 0.083 -28.796 1.00 80.69 263 LEU A O 1
ATOM 2049 N N . HIS A 1 264 ? 15.044 0.152 -30.768 1.00 83.38 264 HIS A N 1
ATOM 2050 C CA . HIS A 1 264 ? 16.117 0.784 -31.533 1.00 83.38 264 HIS A CA 1
ATOM 2051 C C . HIS A 1 264 ? 15.775 2.251 -31.775 1.00 83.38 264 HIS A C 1
ATOM 2053 O O . HIS A 1 264 ? 14.730 2.551 -32.369 1.00 83.38 264 HIS A O 1
ATOM 2059 N N . LEU A 1 265 ? 16.644 3.160 -31.348 1.00 84.12 265 LEU A N 1
ATOM 2060 C CA . LEU A 1 265 ? 16.471 4.604 -31.494 1.00 84.12 265 LEU A CA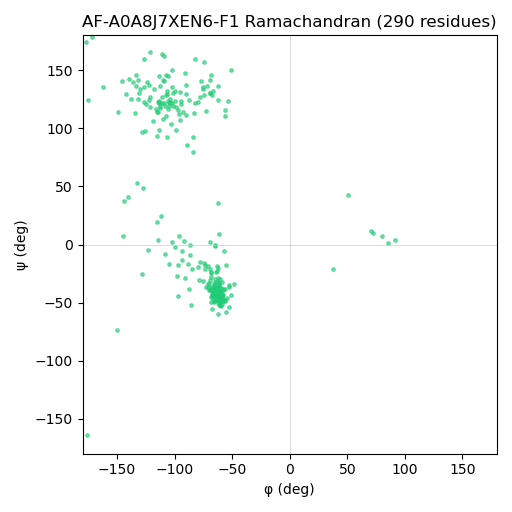 1
ATOM 206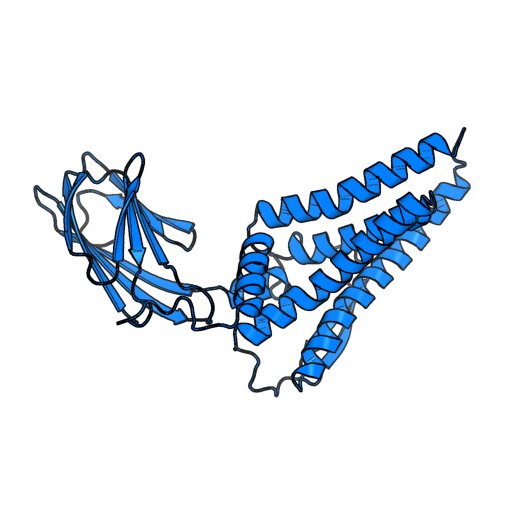1 C C . LEU A 1 265 ? 17.689 5.198 -32.174 1.00 84.12 265 LEU A C 1
ATOM 2063 O O . LEU A 1 265 ? 18.802 4.911 -31.769 1.00 84.12 265 LEU A O 1
ATOM 2067 N N . SER A 1 266 ? 17.489 6.086 -33.141 1.00 79.94 266 SER A N 1
ATOM 2068 C CA . SER A 1 266 ? 18.564 6.925 -33.660 1.00 79.94 266 SER A CA 1
ATOM 2069 C C . SER A 1 266 ? 18.204 8.392 -33.506 1.00 79.94 266 SER A C 1
ATOM 2071 O O . SER A 1 266 ? 17.073 8.785 -33.807 1.00 79.94 266 SER A O 1
ATOM 2073 N N . GLY A 1 267 ? 19.152 9.221 -33.089 1.00 81.94 267 GLY A N 1
ATOM 2074 C CA . GLY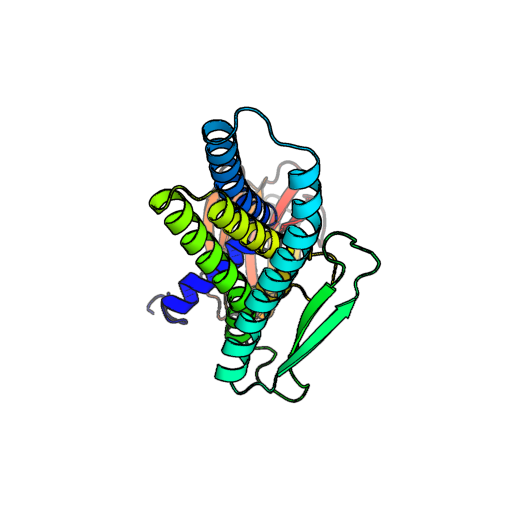 A 1 267 ? 18.905 10.644 -32.895 1.00 81.94 267 GLY A CA 1
ATOM 2075 C C . GLY A 1 267 ? 20.157 11.460 -32.613 1.00 81.94 267 GLY A C 1
ATOM 2076 O O . GLY A 1 267 ? 21.270 10.940 -32.541 1.00 81.94 267 GLY A O 1
ATOM 2077 N N . ASN A 1 268 ? 19.968 12.766 -32.463 1.00 80.62 268 ASN A N 1
ATOM 2078 C CA . ASN A 1 268 ? 21.031 13.662 -32.024 1.00 80.62 268 ASN A CA 1
ATOM 2079 C C . ASN A 1 268 ? 20.927 13.847 -30.508 1.00 80.62 268 ASN A C 1
ATOM 2081 O O . ASN A 1 268 ? 19.892 14.288 -30.010 1.00 80.62 268 ASN A O 1
ATOM 2085 N N . ALA A 1 269 ? 22.001 13.547 -29.779 1.00 75.25 269 ALA A N 1
ATOM 2086 C CA . ALA A 1 269 ? 22.105 13.861 -28.358 1.00 75.25 269 ALA A CA 1
ATOM 2087 C C . ALA A 1 269 ? 23.166 14.957 -28.171 1.00 75.25 269 ALA A C 1
ATOM 2089 O O . ALA A 1 269 ? 24.309 14.763 -28.588 1.00 75.25 269 ALA A O 1
ATOM 2090 N N . PRO A 1 270 ? 22.828 16.118 -27.585 1.00 65.19 270 PRO A N 1
ATOM 2091 C CA . PRO A 1 270 ? 23.774 17.217 -27.457 1.00 65.19 270 PRO A CA 1
ATOM 2092 C C . PRO A 1 270 ? 24.886 16.927 -26.437 1.00 65.19 270 PRO A C 1
ATOM 2094 O O . PRO A 1 270 ? 26.007 17.371 -26.667 1.00 65.19 270 PRO A O 1
ATOM 2097 N N . HIS A 1 271 ? 24.613 16.184 -25.348 1.00 69.19 271 HIS A N 1
ATOM 2098 C CA . HIS A 1 271 ? 25.595 15.911 -24.282 1.00 69.19 271 HIS A CA 1
ATOM 2099 C C . HIS A 1 271 ? 25.398 14.555 -23.572 1.00 69.19 271 HIS A C 1
ATOM 2101 O O . HIS A 1 271 ? 26.174 13.626 -23.777 1.00 69.19 271 HIS A O 1
ATOM 2107 N N . GLU A 1 272 ? 24.375 14.445 -22.727 1.00 76.81 272 GLU A N 1
ATOM 2108 C CA . GLU A 1 272 ? 24.065 13.275 -21.897 1.00 76.81 272 GLU A CA 1
ATOM 2109 C C . GLU A 1 272 ? 22.558 13.031 -21.978 1.00 76.81 272 GLU A C 1
ATOM 2111 O O . GLU A 1 272 ? 21.776 13.987 -22.013 1.00 76.81 272 GLU A O 1
ATOM 2116 N N . MET A 1 273 ? 22.162 11.765 -22.056 1.00 83.44 273 MET A N 1
ATOM 2117 C CA . MET A 1 273 ? 20.761 11.358 -22.063 1.00 83.44 273 MET A CA 1
ATOM 2118 C C . MET A 1 273 ? 20.424 10.717 -20.726 1.00 83.44 273 MET A C 1
ATOM 2120 O O . MET A 1 273 ? 21.245 10.004 -20.147 1.00 83.44 273 MET A O 1
ATOM 2124 N N . THR A 1 274 ? 19.196 10.920 -20.268 1.00 82.00 274 THR A N 1
ATOM 2125 C CA . THR A 1 274 ? 18.716 10.285 -19.041 1.00 82.00 274 THR A CA 1
ATOM 2126 C C . THR A 1 274 ? 17.615 9.308 -19.394 1.00 82.00 274 THR A C 1
ATOM 2128 O O . THR A 1 274 ? 16.600 9.695 -19.973 1.00 82.00 274 THR A O 1
ATOM 2131 N N . MET A 1 275 ? 17.800 8.040 -19.035 1.00 83.12 275 MET A N 1
ATOM 2132 C CA . MET A 1 275 ? 16.768 7.023 -19.183 1.00 83.12 275 MET A CA 1
ATOM 2133 C C . MET A 1 275 ? 16.132 6.715 -17.832 1.00 83.12 275 MET A C 1
ATOM 2135 O O . MET A 1 275 ? 16.805 6.326 -16.877 1.00 83.12 275 MET A O 1
ATOM 2139 N N . TYR A 1 276 ? 14.813 6.833 -17.781 1.00 77.06 276 TYR A N 1
ATOM 2140 C CA . TYR A 1 276 ? 13.988 6.434 -16.655 1.00 77.06 276 TYR A CA 1
ATOM 2141 C C . TYR A 1 276 ? 13.224 5.172 -17.025 1.00 77.06 276 TYR A C 1
ATOM 2143 O O . TYR A 1 276 ? 12.539 5.115 -18.048 1.00 77.06 276 TYR A O 1
ATOM 2151 N N . THR A 1 277 ? 13.307 4.169 -16.163 1.00 74.25 277 THR A N 1
ATOM 2152 C CA . THR A 1 277 ? 12.527 2.934 -16.302 1.00 74.25 277 THR A CA 1
ATOM 2153 C C . THR A 1 277 ? 11.454 2.860 -15.224 1.00 74.25 277 THR A C 1
ATOM 2155 O O . THR A 1 277 ? 11.549 3.507 -14.174 1.00 74.25 277 THR A O 1
ATOM 2158 N N . ARG A 1 278 ? 10.453 2.001 -15.437 1.00 64.25 278 ARG A N 1
ATOM 2159 C CA . ARG A 1 278 ? 9.365 1.743 -14.480 1.00 64.25 278 ARG A CA 1
ATOM 2160 C C . ARG A 1 278 ? 9.833 1.471 -13.046 1.00 64.25 278 ARG A C 1
ATOM 2162 O O . ARG A 1 278 ? 9.144 1.858 -12.107 1.00 64.25 278 ARG A O 1
ATOM 2169 N N . GLY A 1 279 ? 10.985 0.826 -12.855 1.00 58.56 279 GLY A N 1
ATOM 2170 C CA . GLY A 1 279 ? 11.541 0.545 -11.524 1.00 58.56 279 GLY A CA 1
ATOM 2171 C C . GLY A 1 279 ? 12.044 1.780 -10.763 1.00 58.56 279 GLY A C 1
ATOM 2172 O O . GLY A 1 279 ? 12.614 1.630 -9.685 1.00 58.56 279 GLY A O 1
ATOM 2173 N N . GLY A 1 280 ? 11.903 2.988 -11.324 1.00 55.50 280 GLY A N 1
ATOM 2174 C CA . GLY A 1 280 ? 12.519 4.206 -10.794 1.00 55.50 280 GLY A CA 1
ATOM 2175 C C . GLY A 1 280 ? 14.039 4.227 -10.968 1.00 55.50 280 GLY A C 1
ATOM 2176 O O . GLY A 1 280 ? 14.704 5.075 -10.376 1.00 55.50 280 GLY A O 1
ATOM 2177 N N . ARG A 1 281 ? 14.596 3.295 -11.758 1.00 61.56 281 ARG A N 1
ATOM 2178 C CA . ARG A 1 281 ? 16.018 3.283 -12.104 1.00 61.56 281 ARG A CA 1
ATOM 2179 C C . ARG A 1 281 ? 16.272 4.392 -13.113 1.00 61.56 281 ARG A C 1
ATOM 2181 O O . ARG A 1 281 ? 15.562 4.483 -14.117 1.00 61.56 281 ARG A O 1
ATOM 2188 N N . VAL A 1 282 ? 17.266 5.210 -12.797 1.00 67.62 282 VAL A N 1
ATOM 2189 C CA . VAL A 1 282 ? 17.741 6.319 -13.618 1.00 67.62 282 VAL A CA 1
ATOM 2190 C C . VAL A 1 282 ? 19.107 5.921 -14.151 1.00 67.62 282 VAL A C 1
ATOM 2192 O O . VAL A 1 282 ? 20.001 5.619 -13.360 1.00 67.62 282 VAL A O 1
ATOM 2195 N N . PHE A 1 283 ? 19.253 5.902 -15.470 1.00 71.62 283 PHE A N 1
ATOM 2196 C CA . PHE A 1 283 ? 20.516 5.638 -16.145 1.00 71.62 283 PHE A CA 1
ATOM 2197 C C . PHE A 1 283 ? 20.988 6.922 -16.816 1.00 71.62 283 PHE A C 1
ATOM 2199 O O . PHE A 1 283 ? 20.247 7.531 -17.589 1.00 71.62 283 PHE A O 1
ATOM 2206 N N . SER A 1 284 ? 22.222 7.308 -16.519 1.00 75.56 284 SER A N 1
ATOM 2207 C CA . SER A 1 284 ? 22.958 8.316 -17.274 1.00 75.56 284 SER A CA 1
ATOM 2208 C C . SER A 1 284 ? 23.594 7.638 -18.480 1.00 75.56 284 SER A C 1
ATOM 2210 O O . SER A 1 284 ? 24.474 6.795 -18.310 1.00 75.56 284 SER A O 1
ATOM 2212 N N . ILE A 1 285 ? 23.143 7.979 -19.686 1.00 74.75 285 ILE A N 1
ATOM 2213 C CA . ILE A 1 285 ? 23.674 7.436 -20.937 1.00 74.75 285 ILE A CA 1
ATOM 2214 C C . ILE A 1 285 ? 24.572 8.512 -21.564 1.00 74.75 285 ILE A C 1
ATOM 2216 O O . ILE A 1 285 ? 24.068 9.496 -22.123 1.00 74.75 285 ILE A O 1
ATOM 2220 N N . PRO A 1 286 ? 25.905 8.376 -21.469 1.00 72.50 286 PRO A N 1
ATOM 2221 C CA . PRO A 1 286 ? 26.817 9.291 -22.134 1.00 72.50 286 PRO A CA 1
ATOM 2222 C C . PRO A 1 286 ? 26.731 9.106 -23.654 1.00 72.50 286 PRO A C 1
ATOM 2224 O O . PRO A 1 286 ? 26.591 7.992 -24.152 1.00 72.50 286 PRO A O 1
ATOM 2227 N N . ALA A 1 287 ? 26.899 10.192 -24.408 1.00 64.62 287 ALA A N 1
ATOM 2228 C CA . ALA A 1 287 ? 26.906 10.167 -25.874 1.00 64.62 287 ALA A CA 1
ATOM 2229 C C . ALA A 1 287 ? 28.088 9.384 -26.504 1.00 64.62 287 ALA A C 1
ATOM 2231 O O . ALA A 1 287 ? 28.184 9.313 -27.726 1.00 64.62 28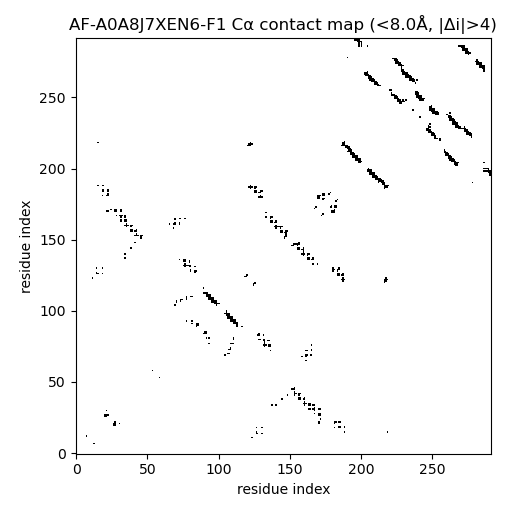7 ALA A O 1
ATOM 2232 N N . SER A 1 288 ? 29.001 8.833 -25.694 1.00 65.50 288 SER A N 1
ATOM 2233 C CA . SER A 1 288 ? 30.262 8.212 -26.130 1.00 65.50 288 SER A CA 1
ATOM 2234 C C . SER A 1 288 ? 30.677 6.981 -25.298 1.00 65.50 288 SER A C 1
ATOM 2236 O O . SER A 1 288 ? 31.853 6.844 -24.948 1.00 65.50 288 SER A O 1
ATOM 2238 N N . SER A 1 289 ? 29.740 6.132 -24.860 1.00 56.88 289 SER A N 1
ATOM 2239 C CA . SER A 1 289 ? 30.100 4.809 -24.311 1.00 56.88 289 SER A CA 1
ATOM 2240 C C . SER A 1 289 ? 29.655 3.691 -25.246 1.00 56.88 289 SER A C 1
ATOM 2242 O O . SER A 1 289 ? 28.874 3.926 -26.156 1.00 56.88 289 SER A O 1
ATOM 2244 N N . LYS A 1 290 ? 30.193 2.481 -25.045 1.00 56.44 290 LYS A N 1
ATOM 2245 C CA . LYS A 1 290 ? 29.836 1.288 -25.830 1.00 56.44 290 LYS A CA 1
ATOM 2246 C C . LYS A 1 290 ? 28.788 0.395 -25.154 1.00 56.44 290 LYS A C 1
ATOM 2248 O O . LYS A 1 290 ? 28.190 -0.424 -25.836 1.00 56.44 290 LYS A O 1
ATOM 2253 N N . GLU A 1 291 ? 28.574 0.543 -23.845 1.00 49.31 291 GLU A N 1
ATOM 2254 C CA . GLU A 1 291 ? 27.655 -0.287 -23.046 1.00 49.31 291 GLU A CA 1
ATOM 2255 C C . GLU A 1 291 ? 27.341 0.434 -21.716 1.00 49.31 291 GLU A C 1
ATOM 2257 O O . GLU A 1 291 ? 28.263 0.999 -21.106 1.00 49.31 291 GLU A O 1
ATOM 2262 N N . VAL A 1 292 ? 26.067 0.470 -21.298 1.00 53.28 292 VAL A N 1
ATOM 2263 C CA . VAL A 1 292 ? 25.577 1.026 -20.012 1.00 53.28 292 VAL A CA 1
ATOM 2264 C C . VAL A 1 292 ? 24.552 0.090 -19.386 1.00 53.28 292 VAL A C 1
ATOM 2266 O O . VAL A 1 292 ? 23.658 -0.388 -20.124 1.00 53.28 292 VAL A O 1
#

Foldseek 3Di:
DDQPPPPDDPVLLVLLVVLVQLLDQVNVLVQLCCLQVLLVVLLVVLDVVPDPDDDPVVVVVVVVVLLVLLVVLLVQLQVLLVVQCVVVVWDKDKDWDADPPDPSCRTHIDIDTPPDDPCLQALSNLSSNLVRSLVRLSVQLVVLSVVCVVVVNSVSSVSSNSSSNNNSCLRHVPPPPCDGSSNSSCSSQDWDKDWKWFWDADVFIKIKIKIATPDDNPDDQKWKKWKFQWPFPDKDFVQWDWDDDVRTIMTIGSDPPDRMGIIMTTGHGPFWMWMATPVRDIDIHGSDDRID

Nearest PDB structures (foldseek):
  2rtt-assembly1_A  TM=5.533E-01  e=6.794E-02  Streptomyces coelicolor
  6ezs-assembly1_A  TM=4.118E-01  e=2.125E-02  Vibrio harveyi
  6ezt-assembly1_A  TM=4.088E-01  e=2.362E-02  Vibrio harveyi
  3ndy-assembly1_F  TM=4.751E-01  e=1.350E-01  Clostridium cellulovorans
  6wxv-assembly1_A  TM=1.690E-01  e=4.094E-01  Mus musculus

Solvent-accessible surface area (backbone atoms only — not comparable to full-atom values): 15509 Å² total; per-residue (Å²): 133,84,84,71,94,61,90,56,59,69,71,56,55,53,53,50,54,52,37,57,43,42,48,32,82,63,53,18,43,51,49,26,48,50,45,27,49,52,25,46,50,54,21,51,52,47,46,61,76,70,50,98,69,89,56,72,74,63,58,62,54,44,55,65,52,49,53,52,43,42,46,49,30,39,47,50,18,38,49,28,32,49,53,55,41,45,76,72,72,45,56,70,47,77,42,82,43,77,35,92,87,39,83,93,47,41,64,40,64,44,72,44,67,58,96,81,58,97,57,83,76,42,25,70,51,30,39,52,46,31,43,27,22,47,49,43,24,52,52,48,19,53,50,27,36,53,49,12,63,76,69,68,32,42,66,34,11,46,53,8,21,34,18,15,47,44,39,26,48,46,46,60,72,27,85,85,47,101,80,21,38,32,51,37,23,41,58,17,59,37,73,43,64,50,71,44,38,37,35,47,79,54,93,56,31,34,36,44,36,38,38,38,54,81,39,81,28,79,69,75,83,72,50,44,42,37,37,27,47,50,52,72,77,44,73,54,46,75,50,44,42,82,40,86,47,94,71,27,40,34,36,35,39,70,54,83,83,59,58,59,46,57,39,38,39,30,17,52,59,91,60,59,27,42,36,39,37,77,87,74,50,74,43,83,45,62,71,80,48,68,69,90

Radius of gyration: 24.65 Å; Cα contacts (8 Å, |Δi|>4): 498; chains: 1; bounding box: 54×50×72 Å

pLDDT: mean 71.69, std 13.41, range [24.89, 94.5]

Sequence (292 aa):
MNYTAGKYPFHIRVMILIASFLSHPVYGKATGVLLMGIPLSVMLFQIVSSFSTPSLSRLLLVIPVTYGGLFLAAFLHEMGHVVVLRSMGCKTKTQLLYNYHNPLLLFNMRTEIAEDHPVHSSATFLLRRGLSGIAVNILLNVLFLALSIYYSSAFLSYLAFLQGFGSQGATSLSPTTGDSDVRTLATAIEVQDDVIVNVEEGSPISLDIVTEIHLRRAIETTYWILIEGLDVSQATHKGFLAFDVPHGIMFLMRDFEQDSLTLHLSGNAPHEMTMYTRGGRVFSIPASSKEV

Mean predicted aligned error: 13.51 Å